Protein AF-A0A1J6JYN5-F1 (afdb_monomer)

Solvent-accessible surface area (backbone atoms only — not comparable to full-atom values): 11686 Å² total; per-residue (Å²): 109,71,65,54,54,47,49,57,50,45,41,57,56,50,68,74,48,91,85,47,66,67,60,48,26,52,42,31,42,52,51,49,77,35,43,75,66,37,64,78,36,66,87,52,54,60,66,44,42,46,55,43,35,47,51,56,73,74,54,86,52,63,65,37,42,25,33,32,26,42,35,52,22,36,73,49,30,26,72,74,73,85,53,93,54,85,74,90,57,99,64,78,35,85,48,95,76,56,53,51,47,60,39,38,47,43,42,56,75,40,59,35,63,30,55,48,49,58,50,60,47,90,87,38,61,81,30,39,60,34,36,51,55,34,58,44,35,36,59,73,50,31,49,73,69,50,41,50,49,56,62,73,39,44,19,80,85,65,42,39,54,66,59,38,45,54,50,37,46,74,70,67,45,62,47,70,60,44,52,51,46,52,47,42,66,47,65,76,33,94,80,46,70,74,63,57,62,63,63,58,75,69,68,76,80,82,129

Foldseek 3Di:
DVQLVVLLVVLQVVLPDPPDPVSLLVSLQVLVVCQVVVLVVVVVLLVLLLSLLSQLVSDDDLSSLQSSLLSLLCSQQPDDCVPVDSPLDRDRDARPPDASQVSLVSNVVSVNLLSLLVCLDPVSQSNVSSSLSNLLSQLPRHDLVSLVCQQVDAHPVRHGSLRSLVVCCVSVHPVVSSVVSVVSSQVSDPPRPPPVVVVVVPPPPDD

InterPro domains:
  IPR000225 Armadillo [PF00514] (48-77)
  IPR000225 Armadillo [SM00185] (24-77)
  IPR000225 Armadillo [SM00185] (100-143)
  IPR011989 Armadillo-like helical [G3DSA:1.25.10.10] (2-199)
  IPR016024 Armadillo-type fold [SSF48371] (14-176)

pLDDT: mean 75.59, std 16.59, range [32.84, 94.56]

Nearest PDB structures (foldseek):
  4bqk-assembly1_A  TM=8.213E-01  e=1.583E-04  Oryza sativa
  8g4j-assembly2_B  TM=7.499E-01  e=3.125E-03  Cavia porcellus
  4u2x-assembly1_D  TM=5.457E-01  e=1.421E-02  Homo sapiens
  4u2x-assembly2_E  TM=5.395E-01  e=1.630E-02  Homo sapiens
  5xbk-assembly4_C  TM=2.293E-01  e=8.054E-01  Homo sapiens

Secondary structure (DSSP, 8-state):
-HHHHHHHHHHHHHHT--S-HHHHHHHHHHHHHTHHHHHT-HHHHHHHHHHHHHHHHH---HHHHHHHHHHHHHHHH---TTSSS--SS------SSS-HHHHHHHHHHTTHHHHHHHT--TT-HHHHHHHHHHHHHHHHHS-HHHHHHHHH-B-TT--BHHHHHHHHHHTTSSHHHHHHHHHHHHHT-TTGGGTHHHHGGG-----

Sequence (207 aa):
MLETLVNLFLLNEILGRDDSSALKSEAAKAVIDSIPELFELTDLVKPAFPTLRNLLTSNVDEEVLKNACWALYYLSAGADLTSNGYCTRLTFIPHPVVSDSDMIKAFCQADVLPVLLDLFKDDLRSVIHPAINTVTCISVLGDEHQKEMLIDTRSIAKRNVLDCLLGLLKSGIEEEMVCMFIAYVTIGSTQRAKVHILDLKHVRIDS

Radius of gyration: 17.11 Å; Cα contacts (8 Å, |Δi|>4): 254; chains: 1; bounding box: 33×57×36 Å

Structure (mmCIF, N/CA/C/O backbone):
data_AF-A0A1J6JYN5-F1
#
_entry.id   AF-A0A1J6JYN5-F1
#
loop_
_atom_site.group_PDB
_atom_site.id
_atom_site.type_symbol
_atom_site.label_atom_id
_atom_site.label_alt_id
_atom_site.label_comp_id
_atom_site.label_asym_id
_atom_site.label_entity_id
_atom_site.label_seq_id
_atom_site.pdbx_PDB_ins_code
_atom_site.Cartn_x
_atom_site.Cartn_y
_atom_site.Cartn_z
_atom_site.occupancy
_atom_site.B_iso_or_equiv
_atom_site.auth_seq_id
_atom_site.auth_comp_id
_atom_site.auth_asym_id
_atom_site.auth_atom_id
_atom_site.pdbx_PDB_model_num
ATOM 1 N N . MET A 1 1 ? 9.815 -22.623 1.352 1.00 51.44 1 MET A N 1
ATOM 2 C CA . MET A 1 1 ? 8.803 -22.951 0.312 1.00 51.44 1 MET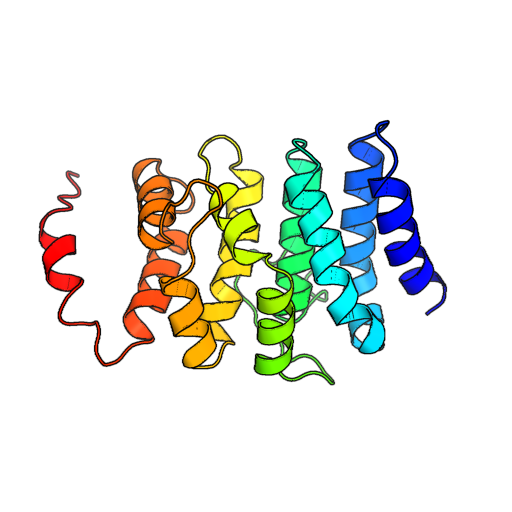 A CA 1
ATOM 3 C C . MET A 1 1 ? 7.466 -23.365 0.925 1.00 51.44 1 MET A C 1
ATOM 5 O O . MET A 1 1 ? 6.511 -22.624 0.749 1.00 51.44 1 MET A O 1
ATOM 9 N N . LEU A 1 2 ? 7.377 -24.484 1.666 1.00 52.81 2 LEU A N 1
ATOM 10 C CA . LEU A 1 2 ? 6.132 -24.869 2.358 1.00 52.81 2 LEU A CA 1
ATOM 11 C C . LEU A 1 2 ? 5.714 -23.837 3.417 1.00 52.81 2 LEU A C 1
ATOM 13 O O . LEU A 1 2 ? 4.552 -23.467 3.452 1.00 52.81 2 LEU A O 1
ATOM 17 N N . GLU A 1 3 ? 6.653 -23.318 4.211 1.00 55.16 3 GLU A N 1
ATOM 18 C CA . GLU A 1 3 ? 6.363 -22.311 5.247 1.00 55.16 3 GLU A CA 1
ATOM 19 C C . GLU A 1 3 ? 5.843 -20.985 4.669 1.00 55.16 3 GLU A C 1
ATOM 21 O O . GLU A 1 3 ? 4.845 -20.469 5.149 1.00 55.16 3 GLU A O 1
ATOM 26 N N . THR A 1 4 ? 6.423 -20.475 3.579 1.00 55.78 4 THR A N 1
ATOM 27 C CA . THR A 1 4 ? 5.979 -19.237 2.907 1.00 55.78 4 THR A CA 1
ATOM 28 C C . THR A 1 4 ? 4.572 -19.364 2.304 1.00 55.78 4 THR A C 1
ATOM 30 O O . THR A 1 4 ? 3.742 -18.465 2.443 1.00 55.78 4 THR A O 1
ATOM 33 N N . LEU A 1 5 ? 4.282 -20.504 1.663 1.00 56.22 5 LEU A N 1
ATOM 34 C CA . LEU A 1 5 ? 2.946 -20.838 1.153 1.00 56.22 5 LEU A CA 1
ATOM 35 C C . LEU A 1 5 ? 1.931 -20.963 2.288 1.00 56.22 5 LEU A C 1
ATOM 37 O O . LEU A 1 5 ? 0.813 -20.465 2.178 1.00 56.22 5 LEU A O 1
ATOM 41 N N . VAL A 1 6 ? 2.338 -21.604 3.382 1.00 59.06 6 VAL A N 1
ATOM 42 C CA . VAL A 1 6 ? 1.540 -21.721 4.599 1.00 59.06 6 VAL A CA 1
ATOM 43 C C . VAL A 1 6 ? 1.305 -20.342 5.209 1.00 59.06 6 VAL A C 1
ATOM 45 O O . VAL A 1 6 ? 0.179 -20.079 5.582 1.00 59.06 6 VAL A O 1
ATOM 48 N N . ASN A 1 7 ? 2.268 -19.420 5.218 1.00 62.50 7 ASN A N 1
ATOM 49 C CA . ASN A 1 7 ? 2.087 -18.072 5.771 1.00 62.50 7 ASN A CA 1
ATOM 50 C C . ASN A 1 7 ? 1.098 -17.222 4.959 1.00 62.50 7 ASN A C 1
ATOM 52 O O . ASN A 1 7 ? 0.239 -16.573 5.547 1.00 62.50 7 ASN A O 1
ATOM 56 N N . LEU A 1 8 ? 1.143 -17.266 3.622 1.00 62.09 8 LEU A N 1
ATOM 57 C CA . LEU A 1 8 ? 0.148 -16.598 2.764 1.00 62.09 8 LEU A CA 1
ATOM 58 C C . LEU A 1 8 ? -1.243 -17.242 2.868 1.00 62.09 8 LEU A C 1
ATOM 60 O O . LEU A 1 8 ? -2.254 -16.539 2.919 1.00 62.09 8 LEU A O 1
ATOM 64 N N . PHE A 1 9 ? -1.303 -18.574 2.935 1.00 62.44 9 PHE A N 1
ATOM 65 C CA . PHE A 1 9 ? -2.554 -19.311 3.121 1.00 62.44 9 PHE A CA 1
ATOM 66 C C . PHE A 1 9 ? -3.161 -19.055 4.507 1.00 62.44 9 PHE A C 1
ATOM 68 O O . PHE A 1 9 ? -4.356 -18.792 4.622 1.00 62.44 9 PHE A O 1
ATOM 75 N N . LEU A 1 10 ? -2.327 -19.058 5.548 1.00 60.59 10 LEU A N 1
ATOM 76 C CA . LEU A 1 10 ? -2.696 -18.711 6.915 1.00 60.59 10 LEU A CA 1
ATOM 77 C C . LEU A 1 10 ? -3.114 -17.250 7.009 1.00 60.59 10 LEU A C 1
ATOM 79 O O . LEU A 1 10 ? -4.086 -16.983 7.694 1.00 60.59 10 LEU A O 1
ATOM 83 N N . LEU A 1 11 ? -2.472 -16.313 6.302 1.00 64.81 11 LEU A N 1
ATOM 84 C CA . LEU A 1 11 ? -2.933 -14.924 6.248 1.00 64.81 11 LEU A CA 1
ATOM 85 C C . LEU A 1 11 ? -4.371 -14.866 5.714 1.00 64.81 11 LEU A C 1
ATOM 87 O O . LEU A 1 11 ? -5.216 -14.220 6.321 1.00 64.81 11 LEU A O 1
ATOM 91 N N . ASN A 1 12 ? -4.681 -15.589 4.635 1.00 64.50 12 ASN A N 1
ATOM 92 C CA . ASN A 1 12 ? -6.026 -15.608 4.053 1.00 64.50 12 ASN A CA 1
ATOM 93 C C . ASN A 1 12 ? -7.069 -16.295 4.968 1.00 64.50 12 ASN A C 1
ATOM 95 O O . ASN A 1 12 ? -8.188 -15.806 5.105 1.00 64.50 12 ASN A O 1
ATOM 99 N N . GLU A 1 13 ? -6.696 -17.384 5.649 1.00 63.59 13 GLU A N 1
ATOM 100 C CA . GLU A 1 13 ? -7.522 -18.058 6.670 1.00 63.59 13 GLU A CA 1
ATOM 101 C C . GLU A 1 13 ? -7.745 -17.189 7.923 1.00 63.59 13 GLU A C 1
ATOM 103 O O . GLU A 1 13 ? -8.857 -17.110 8.443 1.00 63.59 13 GLU A O 1
ATOM 108 N N . ILE A 1 14 ? -6.699 -16.514 8.409 1.00 61.62 14 ILE A N 1
ATOM 109 C CA . ILE A 1 14 ? -6.726 -15.639 9.591 1.00 61.62 14 ILE A CA 1
ATOM 110 C C . ILE A 1 14 ? -7.500 -14.351 9.287 1.00 61.62 14 ILE A C 1
ATOM 112 O O . ILE A 1 14 ? -8.196 -13.840 10.163 1.00 61.62 14 ILE A O 1
ATOM 116 N N . LEU A 1 15 ? -7.452 -13.848 8.048 1.00 61.41 15 LEU A N 1
ATOM 117 C CA . LEU A 1 15 ? -8.261 -12.709 7.606 1.00 61.41 15 LEU A CA 1
ATOM 118 C C . LEU A 1 15 ? -9.764 -12.991 7.656 1.00 61.41 15 LEU A C 1
ATOM 120 O O . LEU A 1 15 ? -10.532 -12.070 7.922 1.00 61.41 15 LEU A O 1
ATOM 124 N N . GLY A 1 16 ? -10.175 -14.245 7.446 1.00 59.31 16 GLY A N 1
ATOM 125 C CA . GLY A 1 16 ? -11.571 -14.675 7.545 1.00 59.31 16 GLY A CA 1
ATOM 126 C C . GLY A 1 16 ? -12.081 -14.881 8.975 1.00 59.31 16 GLY A C 1
ATOM 127 O O . GLY A 1 16 ? -13.268 -15.144 9.154 1.00 59.31 16 GLY A O 1
ATOM 128 N N . ARG A 1 17 ? -11.212 -14.788 9.991 1.00 63.41 17 ARG A N 1
ATOM 129 C CA . ARG A 1 17 ? -11.583 -14.934 11.405 1.00 63.41 17 ARG A CA 1
ATOM 130 C C . ARG A 1 17 ? -11.710 -13.558 12.064 1.00 63.41 17 ARG A C 1
ATOM 132 O O . ARG A 1 17 ? -10.797 -12.734 11.987 1.00 63.41 17 ARG A O 1
ATOM 139 N N . ASP A 1 18 ? -12.825 -13.323 12.749 1.00 59.22 18 ASP A N 1
ATOM 140 C CA . ASP A 1 18 ? -13.121 -12.041 13.409 1.00 59.22 18 ASP A CA 1
ATOM 141 C C . ASP A 1 18 ? -12.286 -11.808 14.691 1.00 59.22 18 ASP A C 1
ATOM 143 O O . ASP A 1 18 ? -12.182 -10.683 15.176 1.00 59.22 18 ASP A O 1
ATOM 147 N N . ASP A 1 19 ? -11.609 -12.834 15.218 1.00 59.41 19 ASP A N 1
ATOM 148 C CA . ASP A 1 19 ? -11.469 -12.927 16.678 1.00 59.41 19 ASP A CA 1
ATOM 149 C C . ASP A 1 19 ? -10.121 -12.470 17.280 1.00 59.41 19 ASP A C 1
ATOM 151 O O . ASP A 1 19 ? -9.947 -12.549 18.496 1.00 59.41 19 ASP A O 1
ATOM 155 N N . SER A 1 20 ? -9.140 -11.973 16.512 1.00 74.56 20 SER A N 1
ATOM 156 C CA . SER A 1 20 ? -7.926 -11.403 17.135 1.00 74.56 20 SER A CA 1
ATOM 157 C C . SER A 1 20 ? -7.104 -10.498 16.217 1.00 74.56 20 SER A C 1
ATOM 159 O O . SER A 1 20 ? -6.478 -10.966 15.264 1.00 74.56 20 SER A O 1
ATOM 161 N N . SER A 1 21 ? -7.023 -9.204 16.547 1.00 77.25 21 SER A N 1
ATOM 162 C CA . SER A 1 21 ? -6.098 -8.278 15.879 1.00 77.25 21 SER A CA 1
ATOM 163 C C . SER A 1 21 ? -4.630 -8.649 16.114 1.00 77.25 21 SER A C 1
ATOM 165 O O . SER A 1 21 ? -3.822 -8.522 15.199 1.00 77.25 21 SER A O 1
ATOM 167 N N . ALA A 1 22 ? -4.297 -9.225 17.274 1.00 78.06 22 ALA A N 1
ATOM 168 C CA . ALA A 1 22 ? -2.951 -9.713 17.572 1.00 78.06 22 ALA A CA 1
ATOM 169 C C . ALA A 1 22 ? -2.504 -10.822 16.601 1.00 78.06 22 ALA A C 1
ATOM 171 O O . ALA A 1 22 ? -1.397 -10.764 16.074 1.00 78.06 22 ALA A O 1
ATOM 172 N N . LEU A 1 23 ? -3.376 -11.792 16.291 1.00 76.69 23 LEU A N 1
ATOM 173 C CA . LEU A 1 23 ? -3.059 -12.840 15.309 1.00 76.69 23 LEU A CA 1
ATOM 174 C C . LEU A 1 23 ? -2.893 -12.274 13.895 1.00 76.69 23 LEU A C 1
ATOM 176 O O . LEU A 1 23 ? -2.008 -12.707 13.162 1.00 76.69 23 LEU A O 1
ATOM 180 N N . LYS A 1 24 ? -3.722 -11.295 13.513 1.00 77.50 24 LYS A N 1
ATOM 181 C CA . LYS A 1 24 ? -3.611 -10.614 12.213 1.00 77.50 24 LYS A CA 1
ATOM 182 C C . LYS A 1 24 ? -2.309 -9.810 12.106 1.00 77.50 24 LYS A C 1
ATOM 184 O O . LYS A 1 24 ? -1.689 -9.806 11.046 1.00 77.50 24 LYS A O 1
ATOM 189 N N . SER A 1 25 ? -1.884 -9.174 13.198 1.00 77.50 25 SER A N 1
ATOM 190 C CA . SER A 1 25 ? -0.635 -8.407 13.286 1.00 77.50 25 SER A CA 1
ATOM 191 C C . SER A 1 25 ? 0.578 -9.325 13.163 1.00 77.50 25 SER A C 1
ATOM 193 O O . SER A 1 25 ? 1.464 -9.065 12.347 1.00 77.50 25 SER A O 1
ATOM 195 N N . GLU A 1 26 ? 0.569 -10.444 13.894 1.00 78.56 26 GLU A N 1
ATOM 196 C CA . GLU A 1 26 ? 1.627 -11.453 13.839 1.00 78.56 26 GLU A CA 1
ATOM 197 C C . GLU A 1 26 ? 1.704 -12.106 12.455 1.00 78.56 26 GLU A C 1
ATOM 199 O O . GLU A 1 26 ? 2.790 -12.286 11.915 1.00 78.56 26 GLU A O 1
ATOM 204 N N . ALA A 1 27 ? 0.561 -12.385 11.824 1.00 74.88 27 ALA A N 1
ATOM 205 C CA . ALA A 1 27 ? 0.528 -12.920 10.467 1.00 74.88 27 ALA A CA 1
ATOM 206 C C . ALA A 1 27 ? 1.085 -11.919 9.439 1.00 74.88 27 ALA A C 1
ATOM 208 O O . ALA A 1 27 ? 1.876 -12.302 8.579 1.00 74.88 27 ALA A O 1
ATOM 209 N N . ALA A 1 28 ? 0.734 -10.631 9.540 1.00 75.81 28 ALA A N 1
ATOM 210 C CA . ALA A 1 28 ? 1.304 -9.591 8.681 1.00 75.81 28 ALA A CA 1
ATOM 211 C C . ALA A 1 28 ? 2.822 -9.453 8.882 1.00 75.81 28 ALA A C 1
ATOM 213 O O . ALA A 1 28 ? 3.562 -9.271 7.917 1.00 75.81 28 ALA A O 1
ATOM 214 N N . LYS A 1 29 ? 3.301 -9.594 10.120 1.00 80.06 29 LYS A N 1
ATOM 215 C CA . LYS A 1 29 ? 4.730 -9.594 10.437 1.00 80.06 29 LYS A CA 1
ATOM 216 C C . LYS A 1 29 ? 5.449 -10.826 9.884 1.00 80.06 29 LYS A C 1
ATOM 218 O O . LYS A 1 29 ? 6.489 -10.680 9.255 1.00 80.06 29 LYS A O 1
ATOM 223 N N . ALA A 1 30 ? 4.854 -12.009 10.010 1.00 77.12 30 ALA A N 1
ATOM 224 C CA . ALA A 1 30 ? 5.389 -13.236 9.429 1.00 77.12 30 ALA A CA 1
ATOM 225 C C . ALA A 1 30 ? 5.528 -13.142 7.900 1.00 77.12 30 ALA A C 1
ATOM 227 O O . ALA A 1 30 ? 6.465 -13.703 7.333 1.00 77.12 30 ALA A O 1
ATOM 228 N N . VAL A 1 31 ? 4.631 -12.407 7.223 1.00 76.00 31 VAL A N 1
ATOM 229 C CA . VAL A 1 31 ? 4.785 -12.097 5.793 1.00 76.00 31 VAL A CA 1
ATOM 230 C C . VAL A 1 31 ? 6.045 -11.280 5.548 1.00 76.00 31 VAL A C 1
ATOM 232 O O . VAL A 1 31 ? 6.804 -11.670 4.669 1.00 76.00 31 VAL A O 1
ATOM 235 N N . ILE A 1 32 ? 6.286 -10.209 6.318 1.00 76.62 32 ILE A N 1
ATOM 236 C CA . ILE A 1 32 ? 7.503 -9.380 6.213 1.00 76.62 32 ILE A CA 1
ATOM 237 C C . ILE A 1 32 ? 8.757 -10.240 6.390 1.00 76.62 32 ILE A C 1
ATOM 239 O O . ILE A 1 32 ? 9.658 -10.183 5.556 1.00 76.62 32 ILE A O 1
ATOM 243 N N . ASP A 1 33 ? 8.782 -11.069 7.433 1.00 78.25 33 ASP A N 1
ATOM 244 C CA . ASP A 1 33 ? 9.921 -11.939 7.743 1.00 78.25 33 ASP A CA 1
ATOM 245 C C . ASP A 1 33 ? 10.176 -12.981 6.638 1.00 78.25 33 ASP A C 1
ATOM 247 O O . ASP A 1 33 ? 11.308 -13.417 6.463 1.00 78.25 33 ASP A O 1
ATOM 251 N N . SER A 1 34 ? 9.143 -13.340 5.864 1.00 75.38 34 SER A N 1
ATOM 252 C CA . SER A 1 34 ? 9.223 -14.309 4.761 1.00 75.38 34 SER A CA 1
ATOM 253 C C . SER A 1 34 ? 9.493 -13.677 3.384 1.00 75.38 34 SER A C 1
ATOM 255 O O . SER A 1 34 ? 9.471 -14.387 2.375 1.00 75.38 34 SER A O 1
ATOM 257 N N . ILE A 1 35 ? 9.662 -12.350 3.287 1.00 74.88 35 ILE A N 1
ATOM 258 C CA . ILE A 1 35 ? 9.853 -11.649 2.001 1.00 74.88 35 ILE A CA 1
ATOM 259 C C . ILE A 1 35 ? 11.094 -12.123 1.226 1.00 74.88 35 ILE A C 1
ATOM 261 O O . ILE A 1 35 ? 10.968 -12.298 0.010 1.00 74.88 35 ILE A O 1
ATOM 265 N N . PRO A 1 36 ? 12.262 -12.377 1.850 1.00 72.81 36 PRO A N 1
ATOM 266 C CA . PRO A 1 36 ? 13.432 -12.871 1.128 1.00 72.81 36 PRO A CA 1
ATOM 267 C C . PRO A 1 36 ? 13.141 -14.187 0.406 1.00 72.81 36 PRO A C 1
ATOM 269 O O . PRO A 1 36 ? 13.466 -14.336 -0.769 1.00 72.81 36 PRO A O 1
ATOM 272 N N . GLU A 1 37 ? 12.457 -15.121 1.069 1.00 69.25 37 GLU A N 1
ATOM 273 C CA . GLU A 1 37 ? 12.051 -16.395 0.474 1.00 69.25 37 GLU A CA 1
ATOM 274 C C . GLU A 1 37 ? 10.913 -16.234 -0.537 1.00 69.25 37 GLU A C 1
ATOM 276 O O . GLU A 1 37 ? 10.787 -17.039 -1.461 1.00 69.25 37 GLU A O 1
ATOM 281 N N . LEU A 1 38 ? 10.062 -15.219 -0.371 1.00 69.31 38 LEU A N 1
ATOM 282 C CA . LEU A 1 38 ? 8.965 -14.937 -1.291 1.00 69.31 38 LEU A CA 1
ATOM 283 C C . LEU A 1 38 ? 9.468 -14.404 -2.639 1.00 69.31 38 LEU A C 1
ATOM 285 O O . LEU A 1 38 ? 8.878 -14.727 -3.668 1.00 69.31 38 LEU A O 1
ATOM 289 N N . PHE A 1 39 ? 10.565 -13.644 -2.665 1.00 70.19 39 PHE A N 1
ATOM 290 C CA . PHE A 1 39 ? 11.159 -13.152 -3.915 1.00 70.19 39 PHE A CA 1
ATOM 291 C C . PHE A 1 39 ? 11.781 -14.249 -4.784 1.00 70.19 39 PHE A C 1
ATOM 293 O O . PHE A 1 39 ? 11.825 -14.112 -6.007 1.00 70.19 39 PHE A O 1
ATOM 300 N N . GLU A 1 40 ? 12.153 -15.382 -4.191 1.00 67.00 40 GLU A N 1
ATOM 301 C CA . GLU A 1 40 ? 12.518 -16.596 -4.933 1.00 67.00 40 GLU A CA 1
ATOM 302 C C . GLU A 1 40 ? 11.284 -17.287 -5.564 1.00 67.00 40 GLU A C 1
ATOM 304 O O . GLU A 1 40 ? 11.415 -18.144 -6.438 1.00 67.00 40 GLU A O 1
ATOM 309 N N . LEU A 1 41 ? 10.064 -16.910 -5.154 1.00 67.44 41 LEU A N 1
ATOM 310 C CA . LEU A 1 41 ? 8.787 -17.525 -5.540 1.00 67.44 41 LEU A CA 1
ATOM 311 C C . LEU A 1 41 ? 7.849 -16.509 -6.211 1.00 67.44 41 LEU A C 1
ATOM 313 O O . LEU A 1 41 ? 6.801 -16.137 -5.680 1.00 67.44 41 LEU A O 1
ATOM 317 N N . THR A 1 42 ? 8.204 -16.093 -7.427 1.00 65.12 42 THR A N 1
ATOM 318 C CA . THR A 1 42 ? 7.468 -15.067 -8.198 1.00 65.12 42 THR A CA 1
ATOM 319 C C . THR A 1 42 ? 5.959 -15.304 -8.355 1.00 65.12 42 THR A C 1
ATOM 321 O O . THR A 1 42 ? 5.195 -14.336 -8.375 1.00 65.12 42 THR A O 1
ATOM 324 N N . ASP A 1 43 ? 5.510 -16.564 -8.387 1.00 67.38 43 ASP A N 1
ATOM 325 C CA . ASP A 1 43 ? 4.090 -16.935 -8.484 1.00 67.38 43 ASP A CA 1
ATOM 326 C C . ASP A 1 43 ? 3.262 -16.520 -7.252 1.00 67.38 43 ASP A C 1
ATOM 328 O O . ASP A 1 43 ? 2.034 -16.448 -7.324 1.00 67.38 43 ASP A O 1
ATOM 332 N N . LEU A 1 44 ? 3.915 -16.213 -6.126 1.00 69.94 44 LEU A N 1
ATOM 333 C CA . LEU A 1 44 ? 3.273 -15.861 -4.854 1.00 69.94 44 LEU A CA 1
ATOM 334 C C . LEU A 1 44 ? 3.333 -14.370 -4.520 1.00 69.94 44 LEU A C 1
ATOM 336 O O . LEU A 1 44 ? 2.511 -13.891 -3.738 1.00 69.94 44 LEU A O 1
ATOM 340 N N . VAL A 1 45 ? 4.237 -13.619 -5.151 1.00 74.50 45 VAL A N 1
ATOM 341 C CA . VAL A 1 45 ? 4.387 -12.172 -4.927 1.00 74.50 45 VAL A CA 1
ATOM 342 C C . VAL A 1 45 ? 3.130 -11.415 -5.368 1.00 74.50 45 VAL A C 1
ATOM 344 O O . VAL A 1 45 ? 2.587 -10.608 -4.618 1.00 74.50 45 VAL A O 1
ATOM 347 N N . LYS A 1 46 ? 2.608 -11.697 -6.569 1.00 80.44 46 LYS A N 1
ATOM 348 C CA . LYS A 1 46 ? 1.434 -10.977 -7.100 1.00 80.44 46 LYS A CA 1
ATOM 349 C C . LYS A 1 46 ? 0.141 -11.264 -6.312 1.00 80.44 46 LYS A C 1
ATOM 351 O O . LYS A 1 46 ? -0.569 -10.306 -6.005 1.00 80.44 46 LYS A O 1
ATOM 356 N N . PRO A 1 47 ? -0.172 -12.521 -5.929 1.00 82.38 47 PRO A N 1
ATOM 357 C CA . PRO A 1 47 ? -1.325 -12.826 -5.071 1.00 82.38 47 PRO A CA 1
ATOM 358 C C . PRO A 1 47 ? -1.262 -12.236 -3.652 1.00 82.38 47 PRO A C 1
ATOM 360 O O . PRO A 1 47 ? -2.293 -12.156 -2.977 1.00 82.38 47 PRO A O 1
ATOM 363 N N . ALA A 1 48 ? -0.089 -11.800 -3.184 1.00 82.75 48 ALA A N 1
ATOM 364 C CA . ALA A 1 48 ? 0.039 -11.163 -1.877 1.00 82.75 48 ALA A CA 1
ATOM 365 C C . ALA A 1 48 ? -0.612 -9.767 -1.837 1.00 82.75 48 ALA A C 1
ATOM 367 O O . ALA A 1 48 ? -1.212 -9.412 -0.821 1.00 82.75 48 ALA A O 1
ATOM 368 N N . PHE A 1 49 ? -0.577 -9.000 -2.939 1.00 88.50 49 PHE A N 1
ATOM 369 C CA . PHE A 1 49 ? -1.122 -7.633 -2.974 1.00 88.50 49 PHE A CA 1
ATOM 370 C C . PHE A 1 49 ? -2.626 -7.561 -2.644 1.00 88.50 49 PHE A C 1
ATOM 372 O O . PHE A 1 49 ? -2.982 -6.799 -1.740 1.00 88.50 49 PHE A O 1
ATOM 379 N N . PRO A 1 50 ? -3.524 -8.351 -3.275 1.00 88.50 50 PRO A N 1
ATOM 380 C CA . PRO A 1 50 ? -4.944 -8.338 -2.913 1.00 88.50 50 PRO A CA 1
ATOM 381 C C . PRO A 1 50 ? -5.199 -8.772 -1.466 1.00 88.50 50 PRO A C 1
ATOM 383 O O . PRO A 1 50 ? -6.086 -8.238 -0.804 1.00 88.50 50 PRO A O 1
ATOM 386 N N . THR A 1 51 ? -4.408 -9.717 -0.956 1.00 85.56 51 THR A N 1
ATOM 387 C CA . THR A 1 51 ? -4.562 -10.233 0.410 1.00 85.56 51 THR A CA 1
ATOM 388 C C . THR A 1 51 ? -4.205 -9.161 1.444 1.00 85.56 51 THR A C 1
ATOM 390 O O . THR A 1 51 ? -4.975 -8.907 2.372 1.00 85.56 51 THR A O 1
ATOM 393 N N . LEU A 1 52 ? -3.090 -8.453 1.241 1.00 88.38 52 LEU A N 1
ATOM 394 C CA . LEU A 1 52 ? -2.683 -7.324 2.082 1.00 88.38 52 LEU A CA 1
ATOM 395 C C . LEU A 1 52 ? -3.644 -6.138 1.955 1.00 88.38 52 LEU A C 1
ATOM 397 O O . LEU A 1 52 ? -3.979 -5.512 2.957 1.00 88.38 52 LEU A O 1
ATOM 401 N N . ARG A 1 53 ? -4.166 -5.860 0.755 1.00 90.75 53 ARG A N 1
ATOM 402 C CA . ARG A 1 53 ? -5.234 -4.867 0.580 1.00 90.75 53 ARG A CA 1
ATOM 403 C C . ARG A 1 53 ? -6.459 -5.207 1.419 1.00 90.75 53 ARG A C 1
ATOM 405 O O . ARG A 1 53 ? -6.995 -4.325 2.085 1.00 90.75 53 ARG A O 1
ATOM 412 N N . ASN A 1 54 ? -6.917 -6.458 1.373 1.00 88.00 54 ASN A N 1
ATOM 413 C CA . ASN A 1 54 ? -8.088 -6.879 2.137 1.00 88.00 54 ASN A CA 1
ATOM 414 C C . ASN A 1 54 ? -7.869 -6.625 3.625 1.00 88.00 54 ASN A C 1
ATOM 416 O O . ASN A 1 54 ? -8.735 -6.031 4.263 1.00 88.00 54 ASN A O 1
ATOM 420 N N . LEU A 1 55 ? -6.675 -6.947 4.128 1.00 85.88 55 LEU A N 1
ATOM 421 C CA . LEU A 1 55 ? -6.265 -6.659 5.496 1.00 85.88 55 LEU A CA 1
ATOM 422 C C . LEU A 1 55 ? -6.370 -5.162 5.835 1.00 85.88 55 LEU A C 1
ATOM 424 O O . LEU A 1 55 ? -6.926 -4.833 6.882 1.00 85.88 55 LEU A O 1
ATOM 428 N N . LEU A 1 56 ? -5.919 -4.268 4.947 1.00 90.12 56 LEU A N 1
ATOM 429 C CA . LEU A 1 56 ? -6.054 -2.817 5.134 1.00 90.12 56 LEU A CA 1
ATOM 430 C C . LEU A 1 56 ? -7.513 -2.338 5.157 1.00 90.12 56 LEU A C 1
ATOM 432 O O . LEU A 1 56 ? -7.827 -1.356 5.822 1.00 90.12 56 LEU A O 1
ATOM 436 N N . THR A 1 57 ? -8.409 -3.008 4.428 1.00 88.88 57 THR A N 1
ATOM 437 C CA . THR A 1 57 ? -9.832 -2.626 4.358 1.00 88.88 57 THR A CA 1
ATOM 438 C C . THR A 1 57 ? -10.708 -3.257 5.438 1.00 88.88 57 THR A C 1
ATOM 440 O O . THR A 1 57 ? -11.754 -2.705 5.767 1.00 88.88 57 THR A O 1
ATOM 443 N N . SER A 1 58 ? -10.318 -4.415 5.976 1.00 84.94 58 SER A N 1
ATOM 444 C CA . SER A 1 58 ? -11.132 -5.209 6.903 1.00 84.94 58 SER A CA 1
ATOM 445 C C . SER A 1 58 ? -10.709 -5.067 8.367 1.00 84.94 58 SER A C 1
ATOM 447 O O . SER A 1 58 ? -11.216 -5.798 9.214 1.00 84.94 58 SER A O 1
ATOM 449 N N . ASN A 1 59 ? -9.746 -4.195 8.679 1.00 83.75 59 ASN A N 1
ATOM 450 C CA . ASN A 1 59 ? -9.224 -4.014 10.032 1.00 83.75 59 ASN A CA 1
ATOM 451 C C . ASN A 1 59 ? -9.099 -2.533 10.393 1.00 83.75 59 ASN A C 1
ATOM 453 O O . ASN A 1 59 ? -8.914 -1.678 9.534 1.00 83.75 59 ASN A O 1
ATOM 457 N N . VAL A 1 60 ? -9.184 -2.258 11.693 1.00 84.75 60 VAL A N 1
ATOM 458 C CA . VAL A 1 60 ? -9.020 -0.915 12.277 1.00 84.75 60 VAL A CA 1
ATOM 459 C C . VAL A 1 60 ? -7.848 -0.839 13.256 1.00 84.75 60 VAL A C 1
ATOM 461 O O . VAL A 1 60 ? -7.539 0.233 13.762 1.00 84.75 60 VAL A O 1
ATOM 464 N N . ASP A 1 61 ? -7.215 -1.977 13.544 1.00 88.75 61 ASP A N 1
ATOM 465 C CA . ASP A 1 61 ? -6.079 -2.061 14.455 1.00 88.75 61 ASP A CA 1
ATOM 466 C C . ASP A 1 61 ? -4.833 -1.455 13.797 1.00 88.75 61 ASP A C 1
ATOM 468 O O . ASP A 1 61 ? -4.401 -1.89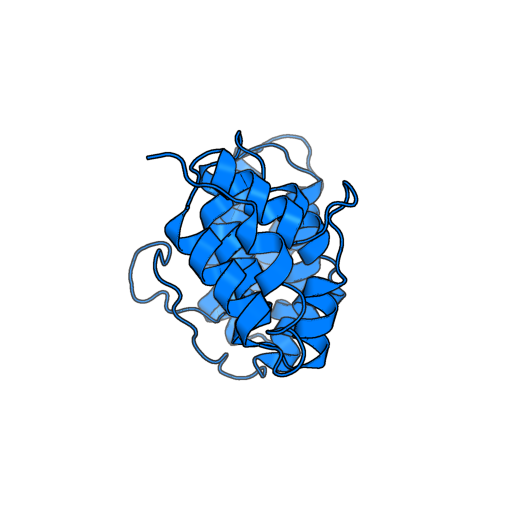3 12.728 1.00 88.75 61 ASP A O 1
ATOM 472 N N . GLU A 1 62 ? -4.273 -0.425 14.427 1.00 89.69 62 GLU A N 1
ATOM 473 C CA . GLU A 1 62 ? -3.174 0.361 13.867 1.00 89.69 62 GLU A CA 1
ATOM 474 C C . GLU A 1 62 ? -1.913 -0.483 13.626 1.00 89.69 62 GLU A C 1
ATOM 476 O O . GLU A 1 62 ? -1.207 -0.269 12.640 1.00 89.69 62 GLU A O 1
ATOM 481 N N . GLU A 1 63 ? -1.636 -1.478 14.474 1.00 88.06 63 GLU A N 1
ATOM 482 C CA . GLU A 1 63 ? -0.453 -2.325 14.325 1.00 88.06 63 GLU A CA 1
ATOM 483 C C . GLU A 1 63 ? -0.590 -3.263 13.125 1.00 88.06 63 GLU A C 1
ATOM 485 O O . GLU A 1 63 ? 0.342 -3.401 12.327 1.00 88.06 63 GLU A O 1
ATOM 490 N N . VAL A 1 64 ? -1.783 -3.833 12.957 1.00 88.31 64 VAL A N 1
ATOM 491 C CA . VAL A 1 64 ? -2.151 -4.652 11.798 1.00 88.31 64 VAL A CA 1
ATOM 492 C C . VAL A 1 64 ? -1.998 -3.846 10.503 1.00 88.31 64 VAL A C 1
ATOM 494 O O . VAL A 1 64 ? -1.345 -4.304 9.562 1.00 88.31 64 VAL A O 1
ATOM 497 N N . LEU A 1 65 ? -2.542 -2.625 10.463 1.00 91.19 65 LEU A N 1
ATOM 498 C CA . LEU A 1 65 ? -2.448 -1.730 9.304 1.00 91.19 65 LEU A CA 1
ATOM 499 C C . LEU A 1 65 ? -0.997 -1.345 8.996 1.00 91.19 65 LEU A C 1
ATOM 501 O O . LEU A 1 65 ? -0.562 -1.423 7.847 1.00 91.19 65 LEU A O 1
ATOM 505 N N . LYS A 1 66 ? -0.226 -0.977 10.022 1.00 90.94 66 LYS A N 1
ATOM 506 C CA . LYS A 1 66 ? 1.194 -0.629 9.903 1.00 90.94 66 LYS A CA 1
ATOM 507 C C . LYS A 1 66 ? 2.004 -1.777 9.301 1.00 90.94 66 LYS A C 1
ATOM 509 O O . LYS A 1 66 ? 2.755 -1.550 8.352 1.00 90.94 66 LYS A O 1
ATOM 514 N N . ASN A 1 67 ? 1.855 -2.996 9.821 1.00 87.94 67 ASN A N 1
ATOM 515 C CA . ASN A 1 67 ? 2.605 -4.158 9.334 1.00 87.94 67 ASN A CA 1
ATOM 516 C C . ASN A 1 67 ? 2.220 -4.505 7.890 1.00 87.94 67 ASN A C 1
ATOM 518 O O . ASN A 1 67 ? 3.089 -4.792 7.071 1.00 87.94 67 ASN A O 1
ATOM 522 N N . ALA A 1 68 ? 0.941 -4.402 7.529 1.00 90.06 68 ALA A N 1
ATOM 523 C CA . ALA A 1 68 ? 0.526 -4.617 6.148 1.00 90.06 68 ALA A CA 1
ATOM 524 C C . ALA A 1 68 ? 1.059 -3.548 5.182 1.00 90.06 68 ALA A C 1
ATOM 526 O O . ALA A 1 68 ? 1.475 -3.894 4.077 1.00 90.06 68 ALA A O 1
ATOM 527 N N . CYS A 1 69 ? 1.122 -2.277 5.592 1.00 92.56 69 CYS A N 1
ATOM 528 C CA . CYS A 1 69 ? 1.772 -1.229 4.801 1.00 92.56 69 CYS A CA 1
ATOM 529 C C . CYS A 1 69 ? 3.271 -1.510 4.606 1.00 92.56 69 CYS A C 1
ATOM 531 O O . CYS A 1 69 ? 3.768 -1.376 3.493 1.00 92.56 69 CYS A O 1
ATOM 533 N N . TRP A 1 70 ? 3.990 -1.956 5.643 1.00 89.75 70 TRP A N 1
ATOM 534 C CA . TRP A 1 70 ? 5.395 -2.362 5.493 1.00 89.75 70 TRP A CA 1
ATOM 535 C C . TRP A 1 70 ? 5.559 -3.542 4.537 1.00 89.75 70 TRP A C 1
ATOM 537 O O . TRP A 1 70 ? 6.424 -3.495 3.666 1.00 89.75 70 TRP A O 1
ATOM 547 N N . ALA A 1 71 ? 4.713 -4.567 4.652 1.00 87.44 71 ALA A N 1
ATOM 548 C CA . ALA A 1 71 ? 4.733 -5.698 3.731 1.00 87.44 71 ALA A CA 1
ATOM 549 C C . ALA A 1 71 ? 4.517 -5.238 2.280 1.00 87.44 71 ALA A C 1
ATOM 551 O O . ALA A 1 71 ? 5.290 -5.607 1.403 1.00 87.44 71 ALA A O 1
ATOM 552 N N . LEU A 1 72 ? 3.526 -4.376 2.024 1.00 89.94 72 LEU A N 1
ATOM 553 C CA . LEU A 1 72 ? 3.277 -3.810 0.694 1.00 89.94 72 LEU A CA 1
ATOM 554 C C . LEU A 1 72 ? 4.462 -2.996 0.165 1.00 89.94 72 LEU A C 1
ATOM 556 O O . LEU A 1 72 ? 4.809 -3.139 -1.009 1.00 89.94 72 LEU A O 1
ATOM 560 N N . TYR A 1 73 ? 5.079 -2.164 1.008 1.00 88.19 73 TYR A N 1
ATOM 561 C CA . TYR A 1 73 ? 6.274 -1.403 0.649 1.00 88.19 73 TYR A CA 1
ATOM 562 C C . TYR A 1 73 ? 7.400 -2.337 0.217 1.00 88.19 73 TYR A C 1
ATOM 564 O O . TYR A 1 73 ? 7.893 -2.211 -0.899 1.00 88.19 73 TYR A O 1
ATOM 572 N N . TYR A 1 74 ? 7.758 -3.311 1.051 1.00 84.12 74 TYR A N 1
ATOM 573 C CA . TYR A 1 74 ? 8.844 -4.238 0.750 1.00 84.12 74 TYR A CA 1
ATOM 574 C C . TYR A 1 74 ? 8.564 -5.075 -0.493 1.00 84.12 74 TYR A C 1
ATOM 576 O O . TYR A 1 74 ? 9.442 -5.213 -1.336 1.00 84.12 74 TYR A O 1
ATOM 584 N N . LEU A 1 75 ? 7.330 -5.559 -0.664 1.00 84.88 75 LEU A N 1
ATOM 585 C CA . LEU A 1 75 ? 6.925 -6.271 -1.875 1.00 84.88 75 LEU A CA 1
ATOM 586 C C . LEU A 1 75 ? 6.998 -5.416 -3.136 1.00 84.88 75 LEU A C 1
ATOM 588 O O . LEU A 1 75 ? 7.075 -5.998 -4.206 1.00 84.88 75 LEU A O 1
ATOM 592 N N . SER A 1 76 ? 6.915 -4.087 -3.029 1.00 85.44 76 SER A N 1
ATOM 593 C CA . SER A 1 76 ? 6.913 -3.175 -4.182 1.00 85.44 76 SER A CA 1
ATOM 594 C C . SER A 1 76 ? 8.289 -2.576 -4.475 1.00 85.44 76 SER A C 1
ATOM 596 O O . SER A 1 76 ? 8.616 -2.340 -5.632 1.00 85.44 76 SER A O 1
ATOM 598 N N . ALA A 1 77 ? 9.070 -2.291 -3.432 1.00 77.31 77 ALA A N 1
ATOM 599 C CA . ALA A 1 77 ? 10.373 -1.633 -3.503 1.00 77.31 77 ALA A CA 1
ATOM 600 C C . ALA A 1 77 ? 11.550 -2.610 -3.644 1.00 77.31 77 ALA A C 1
ATOM 602 O O . ALA A 1 77 ? 12.678 -2.166 -3.866 1.00 77.31 77 ALA A O 1
ATOM 603 N N . GLY A 1 78 ? 11.294 -3.906 -3.435 1.00 68.81 78 GLY A N 1
ATOM 604 C CA . GLY A 1 78 ? 12.318 -4.874 -3.056 1.00 68.81 78 GLY A CA 1
ATOM 605 C C . GLY A 1 78 ? 12.737 -4.711 -1.592 1.00 68.81 78 GLY A C 1
ATOM 606 O O . GLY A 1 78 ? 12.352 -3.759 -0.909 1.00 68.81 78 GLY A O 1
ATOM 607 N N . ALA A 1 79 ? 13.523 -5.658 -1.078 1.00 61.66 79 ALA A N 1
ATOM 608 C CA . ALA A 1 79 ? 13.915 -5.676 0.330 1.00 61.66 79 ALA A CA 1
ATOM 609 C C . ALA A 1 79 ? 15.435 -5.772 0.504 1.00 61.66 79 ALA A C 1
ATOM 611 O O . ALA A 1 79 ? 16.065 -6.679 -0.038 1.00 61.66 79 ALA A O 1
ATOM 612 N N . ASP A 1 80 ? 15.991 -4.874 1.330 1.00 55.41 80 ASP A N 1
ATOM 613 C CA . ASP A 1 80 ? 17.236 -5.109 2.068 1.00 55.41 80 ASP A CA 1
ATOM 614 C C . ASP A 1 80 ? 16.842 -5.459 3.501 1.00 55.41 80 ASP A C 1
ATOM 616 O O . ASP A 1 80 ? 16.674 -4.574 4.339 1.00 55.41 80 ASP A O 1
ATOM 620 N N . LEU A 1 81 ? 16.637 -6.736 3.813 1.00 54.94 81 LEU A N 1
ATOM 621 C CA . LEU A 1 81 ? 16.415 -7.112 5.213 1.00 54.94 81 LEU A CA 1
ATOM 622 C C . LEU A 1 81 ? 17.733 -7.215 6.003 1.00 54.94 81 LEU A C 1
ATOM 624 O O . LEU A 1 81 ? 17.704 -7.557 7.182 1.00 54.94 81 LEU A O 1
ATOM 628 N N . THR A 1 82 ? 18.896 -6.918 5.395 1.00 47.44 82 THR A N 1
ATOM 629 C CA . THR A 1 82 ? 20.196 -7.027 6.084 1.00 47.44 82 THR A CA 1
ATOM 630 C C . THR A 1 82 ? 20.430 -5.913 7.105 1.00 47.44 82 THR A C 1
ATOM 632 O O . THR A 1 82 ? 21.212 -6.089 8.043 1.00 47.44 82 THR A O 1
ATOM 635 N N . SER A 1 83 ? 19.714 -4.789 6.999 1.00 47.19 83 SER A N 1
ATOM 636 C CA . SER A 1 83 ? 19.579 -3.854 8.112 1.00 47.19 83 SER A CA 1
ATOM 637 C C . SER A 1 83 ? 18.427 -4.318 8.999 1.00 47.19 83 SER A C 1
ATOM 639 O O . SER A 1 83 ? 17.279 -4.245 8.579 1.00 47.19 83 SER A O 1
ATOM 641 N N . ASN A 1 84 ? 18.728 -4.785 10.215 1.00 41.88 84 ASN A N 1
ATOM 642 C CA . ASN A 1 84 ? 17.788 -5.298 11.230 1.00 41.88 84 ASN A CA 1
ATOM 643 C C . ASN A 1 84 ? 16.749 -4.267 11.749 1.00 41.88 84 ASN A C 1
ATOM 645 O O . ASN A 1 84 ? 16.528 -4.140 12.955 1.00 41.88 84 ASN A O 1
ATOM 649 N N . GLY A 1 85 ? 16.113 -3.494 10.878 1.00 49.06 85 GLY A N 1
ATOM 650 C CA . GLY A 1 85 ? 15.112 -2.504 11.229 1.00 49.06 85 GLY A CA 1
ATOM 651 C C . GLY A 1 85 ? 14.251 -2.163 10.026 1.00 49.06 85 GLY A C 1
ATOM 652 O O . GLY A 1 85 ? 14.747 -2.085 8.905 1.00 49.06 85 GLY A O 1
ATOM 653 N N . TYR A 1 86 ? 12.961 -1.941 10.286 1.00 49.41 86 TYR A N 1
ATOM 654 C CA . TYR A 1 86 ? 12.043 -1.321 9.338 1.00 49.41 86 TYR A CA 1
ATOM 655 C C . TYR A 1 86 ? 12.751 -0.141 8.654 1.00 49.41 86 TYR A C 1
ATOM 657 O O . TYR A 1 86 ? 13.227 0.764 9.343 1.00 49.41 86 TYR A O 1
ATOM 665 N N . CYS A 1 87 ? 12.912 -0.185 7.329 1.00 50.56 87 CYS A N 1
ATOM 666 C CA . CYS A 1 87 ? 13.734 0.785 6.607 1.00 50.56 87 CYS A CA 1
ATOM 667 C C . CYS A 1 87 ? 13.080 2.164 6.697 1.00 50.56 87 CYS A C 1
ATOM 669 O O . CYS A 1 87 ? 12.168 2.472 5.940 1.00 50.56 87 CYS A O 1
ATOM 671 N N . THR A 1 88 ? 13.574 3.022 7.587 1.00 49.28 88 THR A N 1
ATOM 672 C CA . THR A 1 88 ? 13.135 4.424 7.705 1.00 49.28 88 THR A CA 1
ATOM 673 C C . THR A 1 88 ? 13.672 5.314 6.582 1.00 49.28 88 THR A C 1
ATOM 675 O O . THR A 1 88 ? 13.372 6.504 6.530 1.00 49.28 88 THR A O 1
ATOM 678 N N . ARG A 1 89 ? 14.484 4.753 5.677 1.00 55.03 89 ARG A N 1
ATOM 679 C CA . ARG A 1 89 ? 15.046 5.426 4.507 1.00 55.03 89 ARG A CA 1
ATOM 680 C C . ARG A 1 89 ? 14.616 4.669 3.259 1.00 55.03 89 ARG A C 1
ATOM 682 O O . ARG A 1 89 ? 14.770 3.453 3.219 1.00 55.03 89 ARG A O 1
ATOM 689 N N . LEU A 1 90 ? 14.109 5.389 2.256 1.00 57.28 90 LEU A N 1
ATOM 690 C CA . LEU A 1 90 ? 13.759 4.809 0.959 1.00 57.28 90 LEU A CA 1
ATOM 691 C C . LEU A 1 90 ? 14.999 4.153 0.343 1.00 57.28 90 LEU A C 1
ATOM 693 O O . LEU A 1 90 ? 15.931 4.828 -0.099 1.00 57.28 90 LEU A O 1
ATOM 697 N N . THR A 1 91 ? 15.008 2.830 0.345 1.00 62.00 91 THR A N 1
ATOM 698 C CA . THR A 1 91 ? 16.015 1.990 -0.295 1.00 62.00 91 THR A CA 1
ATOM 699 C C . THR A 1 91 ? 15.281 1.111 -1.282 1.00 62.00 91 THR A C 1
ATOM 701 O O . THR A 1 91 ? 14.501 0.250 -0.884 1.00 62.00 91 THR A O 1
ATOM 704 N N . PHE A 1 92 ? 15.514 1.362 -2.563 1.00 67.75 92 PHE A N 1
ATOM 705 C CA . PHE A 1 92 ? 14.946 0.572 -3.641 1.00 67.75 92 PHE A CA 1
ATOM 706 C C . PHE A 1 92 ? 15.962 -0.481 -4.052 1.00 67.75 92 PHE A C 1
ATOM 708 O O . PHE A 1 92 ? 17.102 -0.142 -4.385 1.00 67.75 92 PHE A O 1
ATOM 715 N N . ILE A 1 93 ? 15.559 -1.744 -4.002 1.00 67.44 93 ILE A N 1
ATOM 716 C CA . ILE A 1 93 ? 16.381 -2.859 -4.452 1.00 67.44 93 ILE A CA 1
ATOM 717 C C . ILE A 1 93 ? 15.650 -3.542 -5.590 1.00 67.44 93 ILE A C 1
ATOM 719 O O . ILE A 1 93 ? 14.522 -3.985 -5.394 1.00 67.44 93 ILE A O 1
ATOM 723 N N . PRO A 1 94 ? 16.284 -3.676 -6.763 1.00 65.94 94 PRO A N 1
ATOM 724 C CA . PRO A 1 94 ? 15.678 -4.404 -7.862 1.00 65.94 94 PRO A CA 1
ATOM 725 C C . PRO A 1 94 ? 15.302 -5.817 -7.420 1.00 65.94 94 PRO A C 1
ATOM 727 O O . PRO A 1 94 ? 16.133 -6.540 -6.858 1.00 65.94 94 PRO A O 1
ATOM 730 N N . HIS A 1 95 ? 14.067 -6.232 -7.690 1.00 70.56 95 HIS A N 1
ATOM 731 C CA . HIS A 1 95 ? 13.675 -7.611 -7.432 1.00 70.56 95 HIS A CA 1
ATOM 732 C C . HIS A 1 95 ? 14.505 -8.553 -8.326 1.00 70.56 95 HIS A C 1
ATOM 734 O O . HIS A 1 95 ? 14.655 -8.299 -9.523 1.00 70.56 95 HIS A O 1
ATOM 740 N N . PRO A 1 96 ? 15.004 -9.692 -7.810 1.00 68.00 96 PRO A N 1
ATOM 741 C CA . PRO A 1 96 ? 15.931 -10.568 -8.540 1.00 68.00 96 PRO A CA 1
ATOM 742 C C . PRO A 1 96 ? 15.367 -11.227 -9.815 1.00 68.00 96 PRO A C 1
ATOM 744 O O . PRO A 1 96 ? 16.106 -11.897 -10.532 1.00 68.00 96 PRO A O 1
ATOM 747 N N . VAL A 1 97 ? 14.067 -11.077 -10.104 1.00 72.94 97 VAL A N 1
ATOM 748 C CA . VAL A 1 97 ? 13.352 -11.879 -11.117 1.00 72.94 97 VAL A CA 1
ATOM 749 C C . VAL A 1 97 ? 12.251 -11.076 -11.814 1.00 72.94 97 VAL A C 1
ATOM 751 O O . VAL A 1 97 ? 12.133 -11.129 -13.035 1.00 72.94 97 VAL A O 1
ATOM 754 N N . VAL A 1 98 ? 11.434 -10.338 -11.058 1.00 78.12 98 VAL A N 1
ATOM 755 C CA . VAL A 1 98 ? 10.352 -9.498 -11.594 1.00 78.12 98 VAL A CA 1
ATOM 756 C C . VAL A 1 98 ? 10.887 -8.088 -11.831 1.00 78.12 98 VAL A C 1
ATOM 758 O O . VAL A 1 98 ? 11.631 -7.575 -11.007 1.00 78.12 98 VAL A O 1
ATOM 761 N N . SER A 1 99 ? 10.520 -7.452 -12.945 1.00 82.25 99 SER A N 1
ATOM 762 C CA . SER A 1 99 ? 10.901 -6.056 -13.174 1.00 82.25 99 SER A CA 1
ATOM 763 C C . SER A 1 99 ? 10.136 -5.110 -12.242 1.00 82.25 99 SER A C 1
ATOM 765 O O . SER A 1 99 ? 8.974 -5.360 -11.916 1.00 82.25 99 SER A O 1
ATOM 767 N N . ASP A 1 100 ? 10.753 -3.987 -11.873 1.00 82.31 100 ASP A N 1
ATOM 768 C CA . ASP A 1 100 ? 10.120 -2.967 -11.030 1.00 82.31 100 ASP A CA 1
ATOM 769 C C . ASP A 1 100 ? 8.780 -2.484 -11.626 1.00 82.31 100 ASP A C 1
ATOM 771 O O . ASP A 1 100 ? 7.766 -2.406 -10.934 1.00 82.31 100 ASP A O 1
ATOM 775 N N . SER A 1 101 ? 8.720 -2.270 -12.947 1.00 81.25 101 SER A N 1
ATOM 776 C CA . SER A 1 101 ? 7.483 -1.882 -13.645 1.00 81.25 101 SER A CA 1
ATOM 777 C C . SER A 1 101 ? 6.392 -2.960 -13.561 1.00 81.25 101 SER A C 1
ATOM 779 O O . SER A 1 101 ? 5.228 -2.632 -13.314 1.00 81.25 101 SER A O 1
ATOM 781 N N . ASP A 1 102 ? 6.730 -4.248 -13.703 1.00 86.31 102 ASP A N 1
ATOM 782 C CA . ASP A 1 102 ? 5.758 -5.346 -13.576 1.00 86.31 102 ASP A CA 1
ATOM 783 C C . ASP A 1 102 ? 5.241 -5.510 -12.143 1.00 86.31 102 ASP A C 1
ATOM 785 O O . ASP A 1 102 ? 4.090 -5.908 -11.927 1.00 86.31 102 ASP A O 1
ATOM 789 N N . MET A 1 103 ? 6.088 -5.206 -11.166 1.00 86.81 103 MET A N 1
ATOM 790 C CA . MET A 1 103 ? 5.759 -5.225 -9.748 1.00 86.81 103 MET A CA 1
ATOM 791 C C . MET A 1 103 ? 4.795 -4.095 -9.391 1.00 86.81 103 MET A C 1
ATOM 793 O O . MET A 1 103 ? 3.717 -4.356 -8.852 1.00 86.81 103 MET A O 1
ATOM 797 N N . ILE A 1 104 ? 5.106 -2.864 -9.807 1.00 89.12 104 ILE A N 1
ATOM 798 C CA . ILE A 1 104 ? 4.200 -1.717 -9.676 1.00 89.12 104 ILE A CA 1
ATOM 799 C C . ILE A 1 104 ? 2.890 -1.964 -10.431 1.00 89.12 104 ILE A C 1
ATOM 801 O O . ILE A 1 104 ? 1.811 -1.638 -9.938 1.00 89.12 104 ILE A O 1
ATOM 805 N N . LYS A 1 105 ? 2.935 -2.623 -11.591 1.00 90.62 105 LYS A N 1
ATOM 806 C CA . LYS A 1 105 ? 1.724 -3.002 -12.326 1.00 90.62 105 LYS A CA 1
ATOM 807 C C . LYS A 1 105 ? 0.840 -3.941 -11.508 1.00 90.62 105 LYS A C 1
ATOM 809 O O . LYS A 1 105 ? -0.366 -3.713 -11.447 1.00 90.62 105 LYS A O 1
ATOM 814 N N . ALA A 1 106 ? 1.414 -4.967 -10.879 1.00 89.69 106 ALA A N 1
ATOM 815 C CA . ALA A 1 106 ? 0.668 -5.889 -10.022 1.00 89.69 106 ALA A CA 1
ATOM 816 C C . ALA A 1 106 ? 0.075 -5.177 -8.795 1.00 89.69 106 ALA A C 1
ATOM 818 O O . ALA A 1 106 ? -1.093 -5.389 -8.471 1.00 89.69 106 ALA A O 1
ATOM 819 N N . PHE A 1 107 ? 0.846 -4.283 -8.173 1.00 91.25 107 PHE A N 1
ATOM 820 C CA . PHE A 1 107 ? 0.385 -3.422 -7.085 1.00 91.25 107 PHE A CA 1
ATOM 821 C C . PHE A 1 107 ? -0.837 -2.584 -7.497 1.00 91.25 107 PHE A C 1
ATOM 823 O O . PHE A 1 107 ? -1.855 -2.568 -6.803 1.00 91.25 107 PHE A O 1
ATOM 830 N N . CYS A 1 108 ? -0.766 -1.913 -8.650 1.00 90.38 108 CYS A N 1
ATOM 831 C CA . CYS A 1 108 ? -1.853 -1.076 -9.152 1.00 90.38 108 CYS A CA 1
ATOM 832 C C . CYS A 1 108 ? -3.089 -1.900 -9.532 1.00 90.38 108 CYS A C 1
ATOM 834 O O . CYS A 1 108 ? -4.202 -1.512 -9.194 1.00 90.38 108 CYS A O 1
ATOM 836 N N . GLN A 1 109 ? -2.905 -3.058 -10.175 1.00 91.94 109 GLN A N 1
ATOM 837 C CA . GLN A 1 109 ? -3.996 -3.972 -10.539 1.00 91.94 109 GLN A CA 1
ATOM 838 C C . GLN A 1 109 ? -4.736 -4.553 -9.331 1.00 91.94 109 GLN A C 1
ATOM 840 O O . GLN A 1 109 ? -5.874 -4.993 -9.468 1.00 91.94 109 GLN A O 1
ATOM 845 N N . ALA A 1 110 ? -4.099 -4.569 -8.162 1.00 91.00 110 ALA A N 1
ATOM 846 C CA . ALA A 1 110 ? -4.709 -5.029 -6.927 1.00 91.00 110 ALA A CA 1
ATOM 847 C C . ALA A 1 110 ? -5.539 -3.946 -6.212 1.00 91.00 110 ALA A C 1
ATOM 849 O O . ALA A 1 110 ? -6.031 -4.231 -5.128 1.00 91.00 110 ALA A O 1
ATOM 850 N N . ASP A 1 111 ? -5.704 -2.734 -6.765 1.00 92.31 111 ASP A N 1
ATOM 851 C CA . ASP A 1 111 ? -6.457 -1.614 -6.164 1.00 92.31 111 ASP A CA 1
ATOM 852 C C . ASP A 1 111 ? -5.970 -1.212 -4.757 1.00 92.31 111 ASP A C 1
ATOM 854 O O . ASP A 1 111 ? -6.754 -0.811 -3.889 1.00 92.31 111 ASP A O 1
ATOM 858 N N . VAL A 1 112 ? -4.663 -1.329 -4.508 1.00 93.56 112 VAL A N 1
ATOM 859 C CA . VAL A 1 112 ? -4.047 -0.995 -3.212 1.00 93.56 112 VAL A CA 1
ATOM 860 C C . VAL A 1 112 ? -3.984 0.523 -3.000 1.00 93.56 112 VAL A C 1
ATOM 862 O O . VAL A 1 112 ? -4.216 1.015 -1.896 1.00 93.56 112 VAL A O 1
ATOM 865 N N . LEU A 1 113 ? -3.705 1.285 -4.063 1.00 93.44 113 LEU A N 1
ATOM 866 C CA . LEU A 1 113 ? -3.458 2.726 -3.986 1.00 93.44 113 LEU A CA 1
ATOM 867 C C . LEU A 1 113 ? -4.633 3.532 -3.385 1.00 93.44 113 LEU A C 1
ATOM 869 O O . LEU A 1 113 ? -4.386 4.290 -2.445 1.00 93.44 113 LEU A O 1
ATOM 873 N N . PRO A 1 114 ? -5.899 3.373 -3.829 1.00 94.56 114 PRO A N 1
ATOM 874 C CA . PRO A 1 114 ? -7.029 4.079 -3.218 1.00 94.56 114 PRO A CA 1
ATOM 875 C C . PRO A 1 114 ? -7.176 3.819 -1.716 1.00 94.56 114 PRO A C 1
ATOM 877 O O . PRO A 1 114 ? -7.568 4.720 -0.976 1.00 94.56 114 PRO A O 1
ATOM 880 N N . VAL A 1 115 ? -6.852 2.597 -1.276 1.00 94.56 115 VAL A N 1
ATOM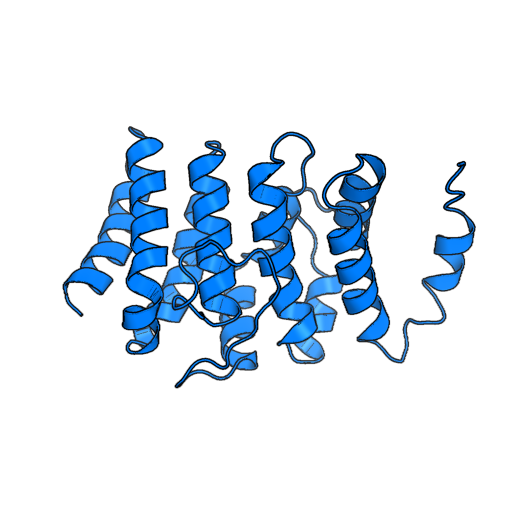 881 C CA . VAL A 1 115 ? -6.935 2.180 0.129 1.00 94.56 115 VAL A CA 1
ATOM 882 C C . VAL A 1 115 ? -5.852 2.871 0.953 1.00 94.56 115 VAL A C 1
ATOM 884 O O . VAL A 1 115 ? -6.166 3.446 1.989 1.00 94.56 115 VAL A O 1
ATOM 887 N N . LEU A 1 116 ? -4.603 2.899 0.474 1.00 94.06 116 LEU A N 1
ATOM 888 C CA . LEU A 1 116 ? -3.504 3.583 1.169 1.00 94.06 116 LEU A CA 1
ATOM 889 C C . LEU A 1 116 ? -3.761 5.083 1.343 1.00 94.06 116 LEU A C 1
ATOM 891 O O . LEU A 1 116 ? -3.514 5.626 2.415 1.00 94.06 116 LEU A O 1
ATOM 895 N N . LEU A 1 117 ? -4.304 5.751 0.322 1.00 93.31 117 LEU A N 1
ATOM 896 C CA . LEU A 1 117 ? -4.647 7.178 0.405 1.00 93.31 117 LEU A CA 1
ATOM 897 C C . LEU A 1 117 ? -5.729 7.466 1.454 1.00 93.31 117 LEU A C 1
ATOM 899 O O . LEU A 1 117 ? -5.795 8.567 2.002 1.00 93.31 117 LEU A O 1
ATOM 903 N N . ASP A 1 118 ? -6.589 6.492 1.729 1.00 92.94 118 ASP A N 1
ATOM 904 C CA . ASP A 1 118 ? -7.613 6.583 2.765 1.00 92.94 118 ASP A CA 1
ATOM 905 C C . ASP A 1 118 ? -7.053 6.361 4.178 1.00 92.94 118 ASP A C 1
ATOM 907 O O . ASP A 1 118 ? -7.682 6.781 5.151 1.00 92.94 118 ASP A O 1
ATOM 911 N N . LEU A 1 119 ? -5.857 5.777 4.299 1.00 92.44 119 LEU A N 1
ATOM 912 C CA . LEU A 1 119 ? -5.119 5.677 5.561 1.00 92.44 119 LEU A CA 1
ATOM 913 C C . LEU A 1 119 ? -4.395 6.979 5.922 1.00 92.44 119 LEU A C 1
ATOM 915 O O . LEU A 1 119 ? -3.935 7.110 7.051 1.00 92.44 119 LEU A O 1
ATOM 919 N N . PHE A 1 120 ? -4.315 7.957 5.007 1.00 91.44 120 PHE A N 1
ATOM 920 C CA . PHE A 1 120 ? -3.736 9.277 5.281 1.00 91.44 120 PHE A CA 1
ATOM 921 C C . PHE A 1 120 ? -4.686 10.104 6.156 1.00 91.44 120 PHE A C 1
ATOM 923 O O . PHE A 1 120 ? -5.469 10.935 5.672 1.00 91.44 120 PHE A O 1
ATOM 930 N N . LYS A 1 121 ? -4.644 9.803 7.456 1.00 87.25 121 LYS A N 1
ATOM 931 C CA . LYS A 1 121 ? -5.438 10.401 8.526 1.00 87.25 121 LYS A CA 1
ATOM 932 C C . LYS A 1 121 ? -4.562 10.674 9.747 1.00 87.25 121 LYS A C 1
ATOM 934 O O . LYS A 1 121 ? -3.630 9.926 10.040 1.00 87.25 121 LYS A O 1
ATOM 939 N N . ASP A 1 122 ? -4.895 11.736 10.470 1.00 81.81 122 ASP A N 1
ATOM 940 C CA . ASP A 1 122 ? -4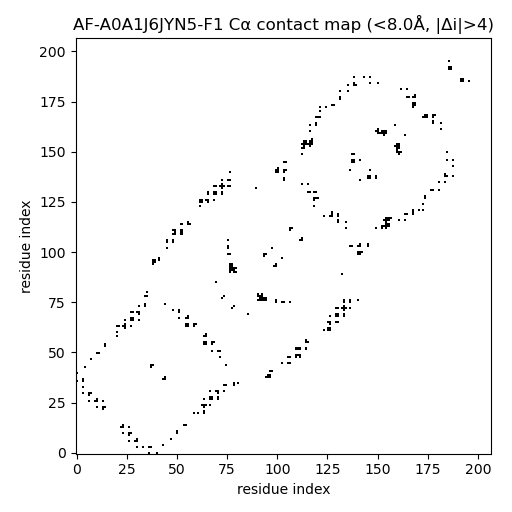.057 12.268 11.548 1.00 81.81 122 ASP A CA 1
ATOM 941 C C . ASP A 1 122 ? -3.966 11.365 12.785 1.00 81.81 122 ASP A C 1
ATOM 943 O O . ASP A 1 122 ? -3.038 11.499 13.588 1.00 81.81 122 ASP A O 1
ATOM 947 N N . ASP A 1 123 ? -4.930 10.460 12.941 1.00 85.50 123 ASP A N 1
ATOM 948 C CA . ASP A 1 123 ? -5.038 9.484 14.023 1.00 85.50 123 ASP A CA 1
ATOM 949 C C . ASP A 1 123 ? -4.213 8.210 13.783 1.00 85.50 123 ASP A C 1
ATOM 951 O O . ASP A 1 123 ? -3.943 7.491 14.736 1.00 85.50 123 ASP A O 1
ATOM 955 N N . LEU A 1 124 ? -3.739 7.959 12.556 1.00 87.06 124 LEU A N 1
ATOM 956 C CA . LEU A 1 124 ? -2.995 6.747 12.178 1.00 87.06 124 LEU A CA 1
ATOM 957 C C . LEU A 1 124 ? -1.491 6.999 11.994 1.00 87.06 124 LEU A C 1
ATOM 959 O O . LEU A 1 124 ? -0.873 6.506 11.047 1.00 87.06 124 LEU A O 1
ATOM 963 N N . ARG A 1 125 ? -0.878 7.789 12.885 1.00 87.56 125 ARG A N 1
ATOM 964 C CA . ARG A 1 125 ? 0.496 8.307 12.720 1.00 87.56 125 ARG A CA 1
ATOM 965 C C . ARG A 1 125 ? 1.542 7.224 12.457 1.00 87.56 125 ARG A C 1
ATOM 967 O O . ARG A 1 125 ? 2.425 7.449 11.634 1.00 87.56 125 ARG A O 1
ATOM 974 N N . SER A 1 126 ? 1.451 6.057 13.104 1.00 89.12 126 SER A N 1
ATOM 975 C CA . SER A 1 126 ? 2.441 4.990 12.893 1.00 89.12 126 SER A CA 1
ATOM 976 C C . SER A 1 126 ? 2.274 4.254 11.555 1.00 89.12 126 SER A C 1
ATOM 978 O O . SER A 1 126 ? 3.210 3.602 11.094 1.00 89.12 126 SER A O 1
ATOM 980 N N . VAL A 1 127 ? 1.112 4.396 10.908 1.00 92.12 127 VAL A N 1
ATOM 981 C CA . VAL A 1 127 ? 0.788 3.825 9.589 1.00 92.12 127 VAL A CA 1
ATOM 982 C C . VAL A 1 127 ? 1.186 4.771 8.456 1.00 92.12 127 VAL A C 1
ATOM 984 O O . VAL A 1 127 ? 1.508 4.308 7.362 1.00 92.12 127 VAL A O 1
ATOM 987 N N . ILE A 1 128 ? 1.197 6.088 8.701 1.00 91.25 128 ILE A N 1
ATOM 988 C CA . ILE A 1 128 ? 1.479 7.098 7.669 1.00 91.25 128 ILE A CA 1
ATOM 989 C C . ILE A 1 128 ? 2.840 6.879 7.014 1.00 91.25 128 ILE A C 1
ATOM 991 O O . ILE A 1 128 ? 2.916 6.842 5.789 1.00 91.25 128 ILE A O 1
ATOM 995 N N . HIS A 1 129 ? 3.894 6.678 7.807 1.00 89.06 129 HIS A N 1
ATOM 996 C CA . HIS A 1 129 ? 5.248 6.469 7.291 1.00 89.06 129 HIS A CA 1
ATOM 997 C C . HIS A 1 129 ? 5.327 5.307 6.277 1.00 89.06 129 HIS A C 1
ATOM 999 O O . HIS A 1 129 ? 5.678 5.548 5.117 1.00 89.06 129 HIS A O 1
ATOM 1005 N N . PRO A 1 130 ? 4.965 4.055 6.633 1.00 89.38 130 PRO A N 1
ATOM 1006 C CA . PRO A 1 130 ? 5.016 2.957 5.670 1.00 89.38 130 PRO A CA 1
ATOM 1007 C C . PRO A 1 130 ? 4.027 3.123 4.511 1.00 89.38 130 PRO A C 1
ATOM 1009 O O . PRO A 1 130 ? 4.326 2.703 3.391 1.00 89.38 130 PRO A O 1
ATOM 1012 N N . ALA A 1 131 ? 2.871 3.755 4.730 1.00 91.94 131 ALA A N 1
ATOM 1013 C CA . ALA A 1 131 ? 1.908 4.004 3.662 1.00 91.94 131 ALA A CA 1
ATOM 1014 C C . ALA A 1 131 ? 2.451 5.006 2.621 1.00 91.94 131 ALA A C 1
ATOM 1016 O O . ALA A 1 131 ? 2.353 4.741 1.423 1.00 91.94 131 ALA A O 1
ATOM 1017 N N . ILE A 1 132 ? 3.089 6.105 3.046 1.00 89.00 132 ILE A N 1
ATOM 1018 C CA . ILE A 1 132 ? 3.752 7.063 2.142 1.00 89.00 132 ILE A CA 1
ATOM 1019 C C . ILE A 1 132 ? 4.878 6.379 1.364 1.00 89.00 132 ILE A C 1
ATOM 1021 O O . ILE A 1 132 ? 4.941 6.529 0.141 1.00 89.00 132 ILE A O 1
ATOM 1025 N N . ASN A 1 133 ? 5.729 5.594 2.032 1.00 87.06 133 ASN A N 1
ATOM 1026 C CA . ASN A 1 133 ? 6.810 4.862 1.364 1.00 87.06 133 ASN A CA 1
ATOM 1027 C C . ASN A 1 133 ? 6.267 3.916 0.286 1.00 87.06 133 ASN A C 1
ATOM 1029 O O . ASN A 1 133 ? 6.773 3.895 -0.837 1.00 87.06 133 ASN A O 1
ATOM 1033 N N . THR A 1 134 ? 5.186 3.195 0.592 1.00 89.56 134 THR A N 1
ATOM 1034 C CA . THR A 1 134 ? 4.521 2.300 -0.365 1.00 89.56 134 THR A CA 1
ATOM 1035 C C . THR A 1 134 ? 4.029 3.059 -1.596 1.00 89.56 134 THR A C 1
ATOM 1037 O O . THR A 1 134 ? 4.321 2.665 -2.721 1.00 89.56 134 THR A O 1
ATOM 1040 N N . VAL A 1 135 ? 3.321 4.177 -1.414 1.00 90.00 135 VAL A N 1
ATOM 1041 C CA . VAL A 1 135 ? 2.807 4.962 -2.549 1.00 90.00 135 VAL A CA 1
ATOM 1042 C C . VAL A 1 135 ? 3.950 5.575 -3.368 1.00 90.00 135 VAL A C 1
ATOM 1044 O O . VAL A 1 135 ? 3.890 5.596 -4.599 1.00 90.00 135 VAL A O 1
ATOM 1047 N N . THR A 1 136 ? 5.021 6.016 -2.705 1.00 85.75 136 THR A N 1
ATOM 1048 C CA . THR A 1 136 ? 6.203 6.604 -3.358 1.00 85.75 136 THR A CA 1
ATOM 1049 C C . THR A 1 136 ? 6.894 5.617 -4.303 1.00 85.75 136 THR A C 1
ATOM 1051 O O . THR A 1 136 ? 7.513 6.045 -5.279 1.00 85.75 136 THR A O 1
ATOM 1054 N N . CYS A 1 137 ? 6.726 4.305 -4.096 1.00 84.94 137 CYS A N 1
ATOM 1055 C CA . CYS A 1 137 ? 7.236 3.286 -5.016 1.00 84.94 137 CYS A CA 1
ATOM 1056 C C . CYS A 1 137 ? 6.712 3.49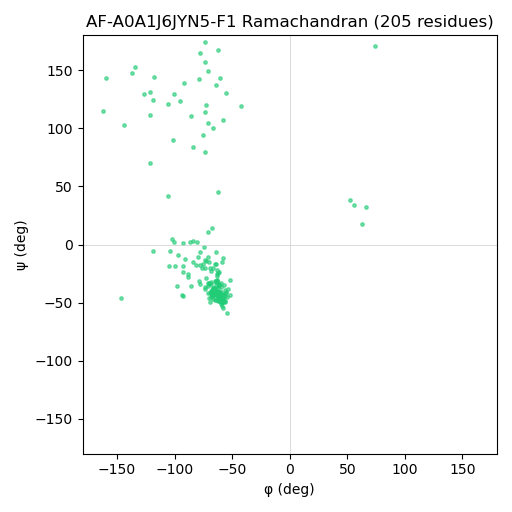7 -6.442 1.00 84.94 137 CYS A C 1
ATOM 1058 O O . CYS A 1 137 ? 7.488 3.393 -7.384 1.00 84.94 137 CYS A O 1
ATOM 106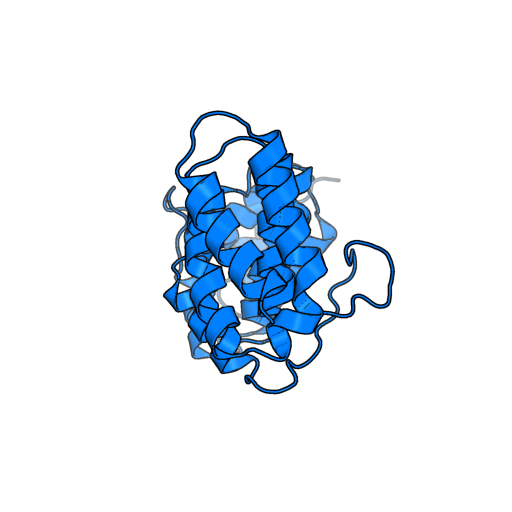0 N N . ILE A 1 138 ? 5.446 3.893 -6.626 1.00 86.12 138 ILE A N 1
ATOM 1061 C CA . ILE A 1 138 ? 4.901 4.166 -7.967 1.00 86.12 138 ILE A CA 1
ATOM 1062 C C . ILE A 1 138 ? 5.624 5.347 -8.624 1.00 86.12 138 ILE A C 1
ATOM 1064 O O . ILE A 1 138 ? 5.939 5.302 -9.810 1.00 86.12 138 ILE A O 1
ATOM 1068 N N . SER A 1 139 ? 5.908 6.409 -7.867 1.00 81.44 139 SER A N 1
ATOM 1069 C CA . SER A 1 139 ? 6.580 7.596 -8.403 1.00 81.44 139 SER A CA 1
ATOM 1070 C C . SER A 1 139 ? 8.030 7.349 -8.804 1.00 81.44 139 SER A C 1
ATOM 1072 O O . SER A 1 139 ? 8.507 7.983 -9.746 1.00 81.44 139 SER A O 1
ATOM 1074 N N . VAL A 1 140 ? 8.731 6.472 -8.084 1.00 79.38 140 VAL A N 1
ATOM 1075 C CA . VAL A 1 140 ? 10.165 6.227 -8.291 1.00 79.38 140 VAL A CA 1
ATOM 1076 C C . VAL A 1 140 ? 10.410 5.071 -9.258 1.00 79.38 140 VAL A C 1
ATOM 1078 O O . VAL A 1 140 ? 11.248 5.196 -10.148 1.00 79.38 140 VAL A O 1
ATOM 1081 N N . LEU A 1 141 ? 9.675 3.971 -9.095 1.00 81.81 141 LEU A N 1
ATOM 1082 C CA . LEU A 1 141 ? 9.879 2.716 -9.821 1.00 81.81 141 LEU A CA 1
ATOM 1083 C C . LEU A 1 141 ? 8.924 2.524 -11.002 1.00 81.81 141 LEU A C 1
ATOM 1085 O O . LEU A 1 141 ? 9.175 1.690 -11.871 1.00 81.81 141 LEU A O 1
ATOM 1089 N N . GLY A 1 142 ? 7.817 3.268 -11.030 1.00 81.75 142 GLY A N 1
ATOM 1090 C CA . GLY A 1 142 ? 6.815 3.133 -12.075 1.00 81.75 142 GLY A CA 1
ATOM 1091 C C . GLY A 1 142 ? 7.249 3.717 -13.420 1.00 81.75 142 GLY A C 1
ATOM 1092 O O . GLY A 1 142 ? 8.088 4.619 -13.507 1.00 81.75 142 GLY A O 1
ATOM 1093 N N . ASP A 1 143 ? 6.623 3.230 -14.487 1.00 85.12 143 ASP A N 1
ATOM 1094 C CA . ASP A 1 143 ? 6.675 3.857 -15.805 1.00 85.12 143 ASP A CA 1
ATOM 1095 C C . ASP A 1 143 ? 5.812 5.137 -15.866 1.00 85.12 143 ASP A C 1
ATOM 1097 O O . ASP A 1 143 ? 5.100 5.498 -14.925 1.00 85.12 143 ASP A O 1
ATOM 1101 N N . GLU A 1 144 ? 5.879 5.861 -16.984 1.00 84.56 144 GLU A N 1
ATOM 1102 C CA . GLU A 1 144 ? 5.141 7.120 -17.151 1.00 84.56 144 GLU A CA 1
ATOM 1103 C C . GLU A 1 144 ? 3.619 6.938 -17.052 1.00 84.56 144 GLU A C 1
ATOM 1105 O O . GLU A 1 144 ? 2.932 7.783 -16.479 1.00 84.56 144 GLU A O 1
ATOM 1110 N N . HIS A 1 145 ? 3.089 5.812 -17.533 1.00 87.94 145 HIS A N 1
ATOM 1111 C CA . HIS A 1 145 ? 1.661 5.522 -17.456 1.00 87.94 145 HIS A CA 1
ATOM 1112 C C . HIS A 1 145 ? 1.219 5.278 -16.006 1.00 87.94 145 HIS A C 1
ATOM 1114 O O . HIS A 1 145 ? 0.180 5.773 -15.567 1.00 87.94 145 HIS A O 1
ATOM 1120 N N . GLN A 1 146 ? 2.034 4.567 -15.229 1.00 88.06 146 GLN A N 1
ATOM 1121 C CA . GLN A 1 146 ? 1.794 4.310 -13.811 1.00 88.06 146 GLN A CA 1
ATOM 1122 C C . GLN A 1 146 ? 1.862 5.595 -12.974 1.00 88.06 146 GLN A C 1
ATOM 1124 O O . GLN A 1 146 ? 1.039 5.790 -12.076 1.00 88.06 146 GLN A O 1
ATOM 1129 N N . LYS A 1 147 ? 2.778 6.514 -13.300 1.00 86.31 147 LYS A N 1
ATOM 1130 C CA . LYS A 1 147 ? 2.857 7.843 -12.666 1.00 86.31 147 LYS A CA 1
ATOM 1131 C C . LYS A 1 147 ? 1.647 8.720 -12.987 1.00 86.31 147 LYS A C 1
ATOM 1133 O O . LYS A 1 147 ? 1.180 9.453 -12.117 1.00 86.31 147 LYS A O 1
ATOM 1138 N N . GLU A 1 148 ? 1.127 8.667 -14.212 1.00 85.81 148 GLU A N 1
ATOM 1139 C CA . GLU A 1 148 ? -0.116 9.362 -14.572 1.00 85.81 148 GLU A CA 1
ATOM 1140 C C . GLU A 1 148 ? -1.311 8.796 -13.804 1.00 85.81 148 GLU A C 1
ATOM 1142 O O . GLU A 1 148 ? -2.039 9.551 -13.156 1.00 85.81 148 GLU A O 1
ATOM 1147 N N . MET A 1 149 ? -1.439 7.468 -13.770 1.00 88.94 149 MET A N 1
ATOM 1148 C CA . MET A 1 149 ? -2.465 6.782 -12.987 1.00 88.94 149 MET A CA 1
ATOM 1149 C C . MET A 1 149 ? -2.415 7.171 -11.506 1.00 88.94 149 MET A C 1
ATOM 1151 O O . MET A 1 149 ? -3.470 7.384 -10.913 1.00 88.94 149 MET A O 1
ATOM 1155 N N . LEU A 1 150 ? -1.230 7.303 -10.898 1.00 88.94 150 LEU A N 1
ATOM 1156 C CA . LEU A 1 150 ? -1.095 7.748 -9.505 1.00 88.94 150 LEU A CA 1
ATOM 1157 C C . LEU A 1 150 ? -1.812 9.084 -9.264 1.00 88.94 150 LEU A C 1
ATOM 1159 O O . LEU A 1 150 ? -2.539 9.227 -8.286 1.00 88.94 150 LEU A O 1
ATOM 1163 N N . ILE A 1 151 ? -1.643 10.050 -10.162 1.00 86.44 151 ILE A N 1
ATOM 1164 C CA . ILE A 1 151 ? -2.199 11.406 -10.020 1.00 86.44 151 ILE A CA 1
ATOM 1165 C C . ILE A 1 151 ? -3.708 11.424 -10.265 1.00 86.44 151 ILE A C 1
ATOM 1167 O O . ILE A 1 151 ? -4.459 12.140 -9.590 1.00 86.44 151 ILE A O 1
ATOM 1171 N N . ASP A 1 152 ? -4.160 10.610 -11.212 1.00 87.94 152 ASP A N 1
ATOM 1172 C CA . ASP A 1 152 ? -5.577 10.478 -11.535 1.00 87.94 152 ASP A CA 1
ATOM 1173 C C . ASP A 1 152 ? -6.330 9.636 -10.500 1.00 87.94 152 ASP A C 1
ATOM 1175 O O . ASP A 1 152 ? -7.546 9.787 -10.341 1.00 87.94 152 ASP A O 1
ATOM 1179 N N . THR A 1 153 ? -5.614 8.816 -9.727 1.00 89.81 153 THR A N 1
ATOM 1180 C CA . THR A 1 153 ? -6.204 8.003 -8.668 1.00 89.81 153 THR A CA 1
ATOM 1181 C C . THR A 1 153 ? -6.876 8.880 -7.618 1.00 89.81 153 THR A C 1
ATOM 1183 O O . THR A 1 153 ? -6.450 9.991 -7.273 1.00 89.81 153 THR A O 1
ATOM 1186 N N . ARG A 1 154 ? -7.993 8.368 -7.112 1.00 91.62 154 ARG A N 1
ATOM 1187 C CA . ARG A 1 154 ? -8.732 8.947 -6.001 1.00 91.62 154 ARG A CA 1
ATOM 1188 C C . ARG A 1 154 ? -8.749 7.949 -4.858 1.00 91.62 154 ARG A C 1
ATOM 1190 O O . ARG A 1 154 ? -8.827 6.743 -5.080 1.00 91.62 154 ARG A O 1
ATOM 1197 N N . SER A 1 155 ? -8.682 8.472 -3.643 1.00 91.56 155 SER A N 1
ATOM 1198 C CA . SER A 1 155 ? -8.931 7.705 -2.431 1.00 91.56 155 SER A CA 1
ATOM 1199 C C . SER A 1 155 ? -10.380 7.188 -2.423 1.00 91.56 155 SER A C 1
ATOM 1201 O O . SER A 1 155 ? -11.216 7.650 -3.212 1.00 91.56 155 SER A O 1
ATOM 1203 N N . ILE A 1 156 ? -10.723 6.259 -1.530 1.00 89.00 156 ILE A N 1
ATOM 1204 C CA . ILE A 1 156 ? -12.112 5.773 -1.400 1.00 89.00 156 ILE A CA 1
ATOM 1205 C C . ILE A 1 156 ? -13.035 6.935 -0.988 1.00 89.00 156 ILE A C 1
ATOM 1207 O O . ILE A 1 156 ? -14.140 7.080 -1.516 1.00 89.00 156 ILE A O 1
ATOM 1211 N N . ALA A 1 157 ? -12.538 7.849 -0.150 1.00 88.12 157 ALA A N 1
ATOM 1212 C CA . ALA A 1 157 ? -13.175 9.128 0.174 1.00 88.12 157 ALA A CA 1
ATOM 1213 C C . ALA A 1 157 ? -13.162 10.172 -0.971 1.00 88.12 157 ALA A C 1
ATOM 1215 O O . ALA A 1 157 ? -13.506 11.333 -0.752 1.00 88.12 157 ALA A O 1
ATOM 1216 N N . LYS A 1 158 ? -12.787 9.782 -2.198 1.00 90.25 158 LYS A N 1
ATOM 1217 C CA . LYS A 1 158 ? -12.734 10.609 -3.420 1.00 90.25 158 LYS A CA 1
ATOM 1218 C C . LYS A 1 158 ? -11.757 11.789 -3.374 1.00 90.25 158 LYS A C 1
ATOM 1220 O O . LYS A 1 158 ? -11.846 12.684 -4.215 1.00 90.25 158 LYS A O 1
ATOM 1225 N N . ARG A 1 159 ? -10.805 11.789 -2.440 1.00 89.44 159 ARG A N 1
ATOM 1226 C CA . ARG A 1 159 ? -9.735 12.796 -2.385 1.00 89.44 159 ARG A CA 1
ATOM 1227 C C . ARG A 1 159 ? -8.659 12.460 -3.411 1.00 89.44 159 ARG A C 1
ATOM 1229 O O . ARG A 1 159 ? -8.376 11.284 -3.641 1.00 89.44 159 ARG A O 1
ATOM 1236 N N . ASN A 1 160 ? -8.081 13.467 -4.059 1.00 89.56 160 ASN A N 1
ATOM 1237 C CA . ASN A 1 160 ? -6.915 13.239 -4.915 1.00 89.56 160 ASN A CA 1
ATOM 1238 C C . ASN A 1 160 ? -5.639 13.088 -4.063 1.00 89.56 160 ASN A C 1
ATOM 1240 O O . ASN A 1 160 ? -5.639 13.419 -2.876 1.00 89.56 160 ASN A O 1
ATOM 1244 N N . VAL A 1 161 ? -4.555 12.576 -4.656 1.00 88.69 161 VAL A N 1
ATOM 1245 C CA . VAL A 1 161 ? -3.293 12.333 -3.932 1.00 88.69 161 VAL A CA 1
ATOM 1246 C C . VAL A 1 161 ? -2.747 13.613 -3.294 1.00 88.69 161 VAL A C 1
ATOM 1248 O O . VAL A 1 161 ? -2.352 13.588 -2.131 1.00 88.69 161 VAL A O 1
ATOM 1251 N N . LEU A 1 162 ? -2.770 14.738 -4.015 1.00 88.25 162 LEU A N 1
ATOM 1252 C CA . LEU A 1 162 ? -2.282 16.018 -3.497 1.00 88.25 162 LEU A CA 1
ATOM 1253 C C . LEU A 1 162 ? -3.129 16.513 -2.320 1.00 88.25 162 LEU A C 1
ATOM 1255 O O . LEU A 1 162 ? -2.563 16.968 -1.333 1.00 88.25 162 LEU A O 1
ATOM 1259 N N . ASP A 1 163 ? -4.455 16.372 -2.373 1.00 89.75 163 ASP A N 1
ATOM 1260 C CA . ASP A 1 163 ? -5.348 16.743 -1.271 1.00 89.75 163 ASP A CA 1
ATOM 1261 C C . ASP A 1 163 ? -5.033 15.932 -0.009 1.00 89.75 163 ASP A C 1
ATOM 1263 O O . ASP A 1 163 ? -4.983 16.491 1.088 1.00 89.75 163 ASP A O 1
ATOM 1267 N N . CYS A 1 164 ? -4.800 14.620 -0.151 1.00 90.75 164 CYS A N 1
ATOM 1268 C CA . CYS A 1 164 ? -4.423 13.771 0.977 1.00 90.75 164 CYS A CA 1
ATOM 1269 C C . CYS A 1 164 ? -3.071 14.197 1.575 1.00 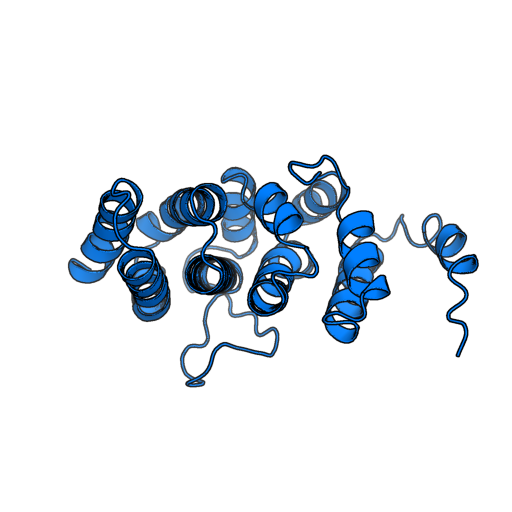90.75 164 CYS A C 1
ATOM 1271 O O . CYS A 1 164 ? -2.955 14.319 2.792 1.00 90.75 164 CYS A O 1
ATOM 1273 N N . LEU A 1 165 ? -2.071 14.474 0.732 1.00 89.38 165 LEU A N 1
ATOM 1274 C CA . LEU A 1 165 ? -0.734 14.900 1.165 1.00 89.38 165 LEU A CA 1
ATOM 1275 C C . LEU A 1 165 ? -0.742 16.282 1.826 1.00 89.38 165 LEU A C 1
ATOM 1277 O O . LEU A 1 165 ? -0.152 16.466 2.887 1.00 89.38 165 LEU A O 1
ATOM 1281 N N . LEU A 1 166 ? -1.459 17.246 1.250 1.00 89.44 166 LEU A N 1
ATOM 1282 C CA . LEU A 1 166 ? -1.625 18.574 1.842 1.00 89.44 166 LEU A CA 1
ATOM 1283 C C . LEU A 1 166 ? -2.361 18.514 3.184 1.00 89.44 166 LEU A C 1
ATOM 1285 O O . LEU A 1 166 ? -2.100 19.347 4.049 1.00 89.44 166 LEU A O 1
ATOM 1289 N N . GLY A 1 167 ? -3.267 17.547 3.363 1.00 89.56 167 GLY A N 1
ATOM 1290 C CA . GLY A 1 167 ? -3.885 17.256 4.655 1.00 89.56 167 GLY A CA 1
ATOM 1291 C C . GLY A 1 167 ? -2.843 16.904 5.716 1.00 89.56 167 GLY A C 1
ATOM 1292 O O . GLY A 1 167 ? -2.785 17.569 6.745 1.00 89.56 167 GLY A O 1
ATOM 1293 N N . LEU A 1 168 ? -1.968 15.938 5.423 1.00 89.19 168 LEU A N 1
ATOM 1294 C CA . LEU A 1 168 ? -0.902 15.517 6.341 1.00 89.19 168 LEU A CA 1
ATOM 1295 C C . LEU A 1 168 ? 0.083 16.650 6.664 1.00 89.19 168 LEU A C 1
ATOM 1297 O O . LEU A 1 168 ? 0.454 16.827 7.825 1.00 89.19 168 LEU A O 1
ATOM 1301 N N . LEU A 1 169 ? 0.452 17.452 5.657 1.00 89.12 169 LEU A N 1
ATOM 1302 C CA . LEU A 1 169 ? 1.352 18.594 5.836 1.00 89.12 169 LEU A CA 1
ATOM 1303 C C . LEU A 1 169 ? 0.753 19.648 6.779 1.00 89.12 169 LEU A C 1
ATOM 1305 O O . LEU A 1 169 ? 1.440 20.148 7.661 1.00 89.12 169 LEU A O 1
ATOM 1309 N N . LYS A 1 170 ? -0.542 19.963 6.633 1.00 88.75 170 LYS A N 1
ATOM 1310 C CA . LYS A 1 170 ? -1.244 20.905 7.527 1.00 88.75 170 LYS A CA 1
ATOM 1311 C C . LYS A 1 170 ? -1.315 20.411 8.970 1.00 88.75 170 LYS A C 1
ATOM 1313 O O . LYS A 1 170 ? -1.335 21.229 9.885 1.00 88.75 170 LYS A O 1
ATOM 1318 N N . SER A 1 171 ? -1.361 19.099 9.160 1.00 87.88 171 SER A N 1
ATOM 1319 C CA . SER A 1 171 ? -1.400 18.461 10.477 1.00 87.88 171 SER A CA 1
ATOM 1320 C C . SER A 1 171 ? -0.008 18.228 11.084 1.00 87.88 171 SER A C 1
ATOM 1322 O O . SER A 1 171 ? 0.095 17.681 12.186 1.00 87.88 171 SER A O 1
ATOM 1324 N N . GLY A 1 172 ? 1.060 18.652 10.394 1.00 86.38 172 GLY A N 1
ATOM 1325 C CA . GLY A 1 172 ? 2.449 18.531 10.843 1.00 86.38 172 GLY A CA 1
ATOM 1326 C C . GLY A 1 172 ? 2.935 17.085 10.937 1.00 86.38 172 GLY A C 1
ATOM 1327 O O . GLY A 1 172 ? 3.692 16.733 11.844 1.00 86.38 172 GLY A O 1
ATOM 1328 N N . ILE A 1 173 ? 2.432 16.209 10.063 1.00 86.12 173 ILE A N 1
ATOM 1329 C CA . ILE A 1 173 ? 2.751 14.779 10.062 1.00 86.12 173 ILE A CA 1
ATOM 1330 C C . ILE A 1 173 ? 3.695 14.485 8.905 1.00 86.12 173 ILE A C 1
ATOM 1332 O O . ILE A 1 173 ? 3.339 14.691 7.747 1.00 86.12 173 ILE A O 1
ATOM 1336 N N . GLU A 1 174 ? 4.876 13.954 9.235 1.00 82.94 174 GLU A N 1
ATOM 1337 C CA . GLU A 1 174 ? 5.856 13.465 8.257 1.00 82.94 174 GLU A CA 1
ATOM 1338 C C . GLU A 1 174 ? 6.195 14.503 7.167 1.00 82.94 174 GLU A C 1
ATOM 1340 O O . GLU A 1 174 ? 6.355 14.168 5.994 1.00 82.94 174 GLU A O 1
ATOM 1345 N N . GLU A 1 175 ? 6.295 15.782 7.557 1.00 84.31 175 GLU A N 1
ATOM 1346 C CA . GLU A 1 175 ? 6.387 16.931 6.643 1.00 84.31 175 GLU A CA 1
ATOM 1347 C C . GLU A 1 175 ? 7.484 16.773 5.584 1.00 84.31 175 GLU A C 1
ATOM 1349 O O . GLU A 1 175 ? 7.245 17.037 4.406 1.00 84.31 175 GLU A O 1
ATOM 1354 N N . GLU A 1 176 ? 8.669 16.299 5.981 1.00 80.94 176 GLU A N 1
ATOM 1355 C CA . GLU A 1 176 ? 9.802 16.087 5.076 1.00 80.94 176 GLU A CA 1
ATOM 1356 C C . GLU A 1 176 ? 9.471 15.055 3.990 1.00 80.94 176 GLU A C 1
ATOM 1358 O O . GLU A 1 176 ? 9.657 15.318 2.799 1.00 80.94 176 GLU A O 1
ATOM 1363 N N . MET A 1 177 ? 8.914 13.905 4.377 1.00 77.94 177 MET A N 1
ATOM 1364 C CA . MET A 1 177 ? 8.532 12.861 3.426 1.00 77.94 177 MET A CA 1
ATOM 1365 C C . MET A 1 177 ? 7.358 13.280 2.552 1.00 77.94 177 MET A C 1
ATOM 1367 O O . MET A 1 177 ? 7.366 13.004 1.354 1.00 77.94 177 MET A O 1
ATOM 1371 N N . VAL A 1 178 ? 6.365 13.968 3.117 1.00 85.38 178 VAL A N 1
ATOM 1372 C CA . VAL A 1 178 ? 5.232 14.501 2.354 1.00 85.38 178 VAL A CA 1
ATOM 1373 C C . VAL A 1 178 ? 5.727 15.497 1.305 1.00 85.38 178 VAL A C 1
ATOM 1375 O O . VAL A 1 178 ? 5.346 15.397 0.139 1.00 85.38 178 VAL A O 1
ATOM 1378 N N . CYS A 1 179 ? 6.628 16.411 1.675 1.00 82.44 179 CYS A N 1
ATOM 1379 C CA . CYS A 1 179 ? 7.244 17.353 0.739 1.00 82.44 179 CYS A CA 1
ATOM 1380 C C . CYS A 1 179 ? 8.047 16.634 -0.348 1.00 82.44 179 CYS A C 1
ATOM 1382 O O . CYS A 1 179 ? 7.916 16.960 -1.529 1.00 82.44 179 CYS A O 1
ATOM 1384 N N . MET A 1 180 ? 8.845 15.635 0.032 1.00 79.94 180 MET A N 1
ATOM 1385 C CA . MET A 1 180 ? 9.612 14.828 -0.913 1.00 79.94 180 MET A CA 1
ATOM 1386 C C . MET A 1 180 ? 8.690 14.085 -1.889 1.00 79.94 180 MET A C 1
ATOM 1388 O O . MET A 1 180 ? 8.954 14.054 -3.090 1.00 79.94 180 MET A O 1
ATOM 1392 N N . PHE A 1 181 ? 7.574 13.538 -1.411 1.00 83.56 181 PHE A N 1
ATOM 1393 C CA . PHE A 1 181 ? 6.621 12.833 -2.258 1.00 83.56 181 PHE A CA 1
ATOM 1394 C C . PHE A 1 181 ? 5.878 13.786 -3.208 1.00 83.56 181 PHE A C 1
ATOM 1396 O O . PHE A 1 181 ? 5.782 13.507 -4.404 1.00 83.56 181 PHE A O 1
ATOM 1403 N N . ILE A 1 182 ? 5.457 14.966 -2.737 1.00 84.69 182 ILE A N 1
ATOM 1404 C CA . ILE A 1 182 ? 4.929 16.027 -3.613 1.00 84.69 182 ILE A CA 1
ATOM 1405 C C . ILE A 1 182 ? 5.964 16.395 -4.688 1.00 84.69 182 ILE A C 1
ATOM 1407 O O . ILE A 1 182 ? 5.609 16.538 -5.862 1.00 84.69 182 ILE A O 1
ATOM 1411 N N . ALA A 1 183 ? 7.246 16.504 -4.328 1.00 80.06 183 ALA A N 1
ATOM 1412 C CA . ALA A 1 183 ? 8.316 16.757 -5.289 1.00 80.06 183 ALA A CA 1
ATOM 1413 C C . ALA A 1 183 ? 8.414 15.633 -6.334 1.00 80.06 183 ALA A C 1
ATOM 1415 O O . ALA A 1 183 ? 8.440 15.924 -7.525 1.00 80.06 183 ALA A O 1
ATOM 1416 N N . TYR A 1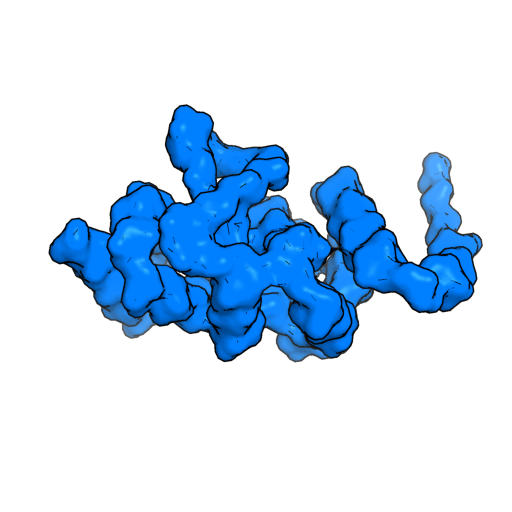 184 ? 8.373 14.357 -5.940 1.00 75.69 184 TYR A N 1
ATOM 1417 C CA . TYR A 1 184 ? 8.397 13.241 -6.896 1.00 75.69 184 TYR A CA 1
ATOM 1418 C C . TYR A 1 184 ? 7.211 13.251 -7.867 1.00 75.69 184 TYR A C 1
ATOM 1420 O O . TYR A 1 184 ? 7.401 13.100 -9.076 1.00 75.69 184 TYR A O 1
ATOM 1428 N N . VAL A 1 185 ? 5.997 13.490 -7.364 1.00 75.25 185 VAL A N 1
ATOM 1429 C CA . VAL A 1 185 ? 4.776 13.559 -8.186 1.00 75.25 185 VAL A CA 1
ATOM 1430 C C . VAL A 1 185 ? 4.822 14.736 -9.170 1.00 75.25 185 VAL A C 1
ATOM 1432 O O . VAL A 1 185 ? 4.336 14.632 -10.297 1.00 75.25 185 VAL A O 1
ATOM 1435 N N . THR A 1 186 ? 5.429 15.856 -8.773 1.00 72.94 186 THR A N 1
ATOM 1436 C CA . THR A 1 186 ? 5.502 17.075 -9.596 1.00 72.94 186 THR A CA 1
ATOM 1437 C C . THR A 1 186 ? 6.679 17.082 -10.577 1.00 72.94 186 THR A C 1
ATOM 1439 O O . THR A 1 186 ? 6.516 17.549 -11.705 1.00 72.94 186 THR A O 1
ATOM 1442 N N . ILE A 1 187 ? 7.837 16.529 -10.199 1.00 64.88 187 ILE A N 1
ATOM 1443 C CA . ILE A 1 187 ? 9.047 16.440 -11.038 1.00 64.88 187 ILE A CA 1
ATOM 1444 C C . ILE A 1 187 ? 8.865 15.420 -12.168 1.00 64.88 187 ILE A C 1
ATOM 1446 O O . ILE A 1 187 ? 9.313 15.668 -13.287 1.00 64.88 187 ILE A O 1
ATOM 1450 N N . GLY A 1 188 ? 8.157 14.313 -11.916 1.00 52.59 188 GLY A N 1
ATOM 1451 C CA . GLY A 1 188 ? 7.913 13.230 -12.879 1.00 52.59 188 GLY A CA 1
ATOM 1452 C C . GLY A 1 188 ? 7.019 13.586 -14.072 1.00 52.59 188 GLY A C 1
ATOM 1453 O O . GLY A 1 188 ? 6.535 12.696 -14.753 1.00 52.59 188 GLY A O 1
ATOM 1454 N N . SER A 1 189 ? 6.758 14.868 -14.339 1.00 51.81 189 SER A N 1
ATOM 1455 C CA . SER A 1 189 ? 6.033 15.283 -15.540 1.00 51.81 189 SER A CA 1
ATOM 1456 C C . SER A 1 189 ? 6.564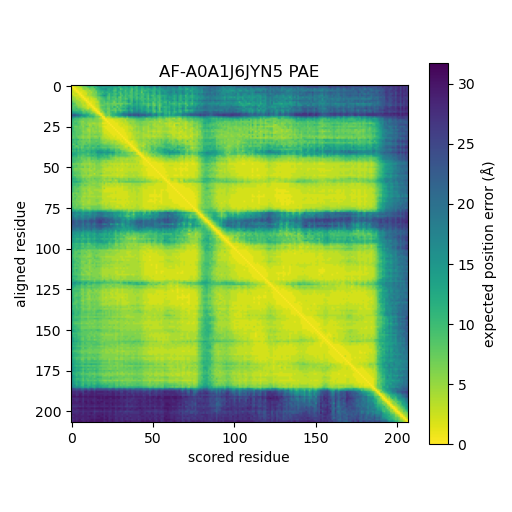 16.599 -16.081 1.00 51.81 189 SER A C 1
ATOM 1458 O O . SER A 1 189 ? 6.246 17.694 -15.616 1.00 51.81 189 SER A O 1
ATOM 1460 N N . THR A 1 190 ? 7.351 16.492 -17.143 1.00 47.97 190 THR A N 1
ATOM 1461 C CA . THR A 1 190 ? 7.937 17.620 -17.878 1.00 47.97 190 THR A CA 1
ATOM 1462 C C . THR A 1 190 ? 6.894 18.609 -18.437 1.00 47.97 190 THR A C 1
ATOM 1464 O O . THR A 1 190 ? 7.253 19.726 -18.801 1.00 47.97 190 THR A O 1
ATOM 1467 N N . GLN A 1 191 ? 5.596 18.268 -18.433 1.00 44.59 191 GLN A N 1
ATOM 1468 C CA . GLN A 1 191 ? 4.476 19.160 -18.785 1.00 44.59 191 GLN A CA 1
ATOM 1469 C C . GLN A 1 191 ? 3.829 19.905 -17.587 1.00 44.59 191 GLN A C 1
ATOM 1471 O O . GLN A 1 191 ? 3.160 20.915 -17.806 1.00 44.59 191 GLN A O 1
ATOM 1476 N N . ARG A 1 192 ? 4.004 19.478 -16.320 1.00 47.28 192 ARG A N 1
ATOM 1477 C CA . ARG A 1 192 ? 3.204 19.996 -15.176 1.00 47.28 192 ARG A CA 1
ATOM 1478 C C . ARG A 1 192 ? 3.843 21.115 -14.354 1.00 47.28 192 ARG A C 1
ATOM 1480 O O . ARG A 1 192 ? 3.136 21.758 -13.576 1.00 47.28 192 ARG A O 1
ATOM 1487 N N . ALA A 1 193 ? 5.116 21.447 -14.570 1.00 40.00 193 ALA A N 1
ATOM 1488 C CA . ALA A 1 193 ? 5.777 22.547 -13.855 1.00 40.00 193 ALA A CA 1
ATOM 1489 C C . ALA A 1 193 ? 5.091 23.923 -14.046 1.00 40.00 193 ALA A C 1
ATOM 1491 O O . ALA A 1 193 ? 5.350 24.847 -13.286 1.00 40.00 193 ALA A O 1
ATOM 1492 N N . LYS A 1 194 ? 4.194 24.092 -15.029 1.00 32.84 194 LYS A N 1
ATOM 1493 C CA . LYS A 1 194 ? 3.498 25.369 -15.272 1.00 32.84 194 LYS A CA 1
ATOM 1494 C C . LYS A 1 194 ? 2.143 25.524 -14.576 1.00 32.84 194 LYS A C 1
ATOM 1496 O O . LYS A 1 194 ? 1.740 26.663 -14.363 1.00 32.84 194 LYS A O 1
ATOM 1501 N N . VAL A 1 195 ? 1.452 24.439 -14.217 1.00 41.34 195 VAL A N 1
ATOM 1502 C CA . VAL A 1 195 ? 0.089 24.527 -13.649 1.00 41.34 195 VAL A CA 1
ATOM 1503 C C . VAL A 1 195 ? 0.124 24.555 -12.118 1.00 41.34 195 VAL A C 1
ATOM 1505 O O . VAL A 1 195 ? -0.499 25.422 -11.518 1.00 41.34 195 VAL A O 1
ATOM 1508 N N . HIS A 1 196 ? 0.944 23.719 -11.471 1.00 39.38 196 HIS A N 1
ATOM 1509 C CA . HIS A 1 196 ? 0.974 23.636 -10.000 1.00 39.38 196 HIS A CA 1
ATOM 1510 C C . HIS A 1 196 ? 1.803 24.727 -9.297 1.00 39.38 196 HIS A C 1
ATOM 1512 O O . HIS A 1 196 ? 1.583 24.999 -8.118 1.00 39.38 196 HIS A O 1
ATOM 1518 N N . ILE A 1 197 ? 2.702 25.424 -10.008 1.00 40.19 197 ILE A N 1
ATOM 1519 C CA . ILE A 1 197 ? 3.419 26.593 -9.456 1.00 40.19 197 ILE A CA 1
ATOM 1520 C C . ILE A 1 197 ? 2.460 27.774 -9.194 1.00 40.19 197 ILE A C 1
ATOM 1522 O O . ILE A 1 197 ? 2.776 28.656 -8.395 1.00 40.19 197 ILE A O 1
ATOM 1526 N N . LEU A 1 198 ? 1.280 27.808 -9.826 1.00 37.50 198 LEU A N 1
ATOM 1527 C CA . LEU A 1 198 ? 0.280 28.849 -9.571 1.00 37.50 198 LEU A CA 1
ATOM 1528 C C . LEU A 1 198 ? -0.504 28.611 -8.269 1.00 37.50 198 LEU A C 1
ATOM 1530 O O . LEU A 1 198 ? -0.769 29.583 -7.566 1.00 37.50 198 LEU A O 1
ATOM 1534 N N . ASP A 1 199 ? -0.768 27.358 -7.887 1.00 40.91 199 ASP A N 1
ATOM 1535 C CA . ASP A 1 199 ? -1.497 27.037 -6.647 1.00 40.91 199 ASP A CA 1
ATOM 1536 C C . ASP A 1 199 ? -0.615 27.132 -5.390 1.00 40.91 199 ASP A C 1
ATOM 1538 O O . ASP A 1 199 ? -1.074 27.542 -4.322 1.00 40.91 199 ASP A O 1
ATOM 1542 N N . LEU A 1 200 ? 0.687 26.849 -5.513 1.00 39.94 200 LEU A N 1
ATOM 1543 C CA . LEU A 1 200 ? 1.643 26.964 -4.402 1.00 39.94 200 LEU A CA 1
ATOM 1544 C C . LEU A 1 200 ? 1.941 28.414 -3.986 1.00 39.94 200 LEU A C 1
ATOM 1546 O O . LEU A 1 200 ? 2.445 28.640 -2.889 1.00 39.94 200 LEU A O 1
ATOM 1550 N N . LYS A 1 201 ? 1.591 29.419 -4.802 1.00 37.06 201 LYS A N 1
ATOM 1551 C CA . LYS A 1 201 ? 1.748 30.838 -4.426 1.00 37.06 201 LYS A CA 1
ATOM 1552 C C . LYS A 1 201 ? 0.765 31.303 -3.347 1.00 37.06 201 LYS A C 1
ATOM 1554 O O . LYS A 1 201 ? 0.946 32.395 -2.810 1.00 37.06 201 LYS A O 1
ATOM 1559 N N . HIS A 1 202 ? -0.251 30.504 -3.021 1.00 40.03 202 HIS A N 1
ATOM 1560 C CA . HIS A 1 202 ? -1.243 30.838 -1.996 1.00 40.03 202 HIS A CA 1
ATOM 1561 C C . HIS A 1 202 ? -1.063 30.094 -0.670 1.00 40.03 202 HIS A C 1
ATOM 1563 O O . HIS A 1 202 ? -1.737 30.435 0.302 1.00 40.03 202 HIS A O 1
ATOM 1569 N N . VAL A 1 203 ? -0.125 29.145 -0.577 1.00 41.53 203 VAL A N 1
ATOM 1570 C CA . VAL A 1 203 ? 0.238 28.524 0.703 1.00 41.53 203 VAL A CA 1
ATOM 1571 C C . VAL A 1 203 ? 1.266 29.418 1.389 1.00 41.53 203 VAL A C 1
ATOM 1573 O O . VAL A 1 203 ? 2.476 29.247 1.261 1.00 41.53 203 VAL A O 1
ATOM 1576 N N . ARG A 1 204 ? 0.766 30.440 2.083 1.00 34.28 204 ARG A N 1
ATOM 1577 C CA . ARG A 1 204 ? 1.565 31.238 3.008 1.00 34.28 204 ARG A CA 1
ATOM 1578 C C . ARG A 1 204 ? 1.853 30.361 4.227 1.00 34.28 204 ARG A C 1
ATOM 1580 O O . ARG A 1 204 ? 0.953 30.090 5.015 1.00 34.28 204 ARG A O 1
ATOM 1587 N N . ILE A 1 205 ? 3.083 29.867 4.330 1.00 36.28 205 ILE A N 1
ATOM 1588 C CA . ILE A 1 205 ? 3.602 29.303 5.576 1.00 36.28 205 ILE A CA 1
ATOM 1589 C C . ILE A 1 205 ? 3.905 30.516 6.455 1.00 36.28 205 ILE A C 1
ATOM 1591 O O . ILE A 1 205 ? 4.933 31.168 6.276 1.00 36.28 205 ILE A O 1
ATOM 1595 N N . ASP A 1 206 ? 2.951 30.900 7.301 1.00 32.94 206 ASP A N 1
ATOM 1596 C CA . ASP A 1 206 ? 3.208 31.903 8.329 1.00 32.94 206 ASP A CA 1
ATOM 1597 C C . ASP A 1 206 ? 4.072 31.241 9.416 1.00 32.94 206 ASP A C 1
ATOM 1599 O O . ASP A 1 206 ? 3.667 30.267 10.050 1.00 32.94 206 ASP A O 1
ATOM 1603 N N . SER A 1 207 ? 5.304 31.744 9.515 1.00 34.22 207 SER A N 1
ATOM 1604 C CA . SER A 1 207 ? 6.361 31.411 10.477 1.00 34.22 207 SER A CA 1
ATOM 1605 C C . SER A 1 207 ? 6.039 31.814 11.908 1.00 34.22 207 SER A C 1
ATOM 1607 O O . SER A 1 207 ? 5.495 32.935 12.055 1.00 34.22 207 SER A O 1
#

Organism: Nicotiana attenuata (NCBI:txid49451)

Mean predicted aligned error: 9.62 Å